Protein AF-A0A7S1X9R3-F1 (afdb_monomer_lite)

Secondary structure (DSSP, 8-state):
-----HHHHHHHHHHHHHHTT--HHHHHHHHHHHHTSSEE-B--SSSSPTTSSGGG-BSSS--EESSS-TTS--SHHHHHHHHSEEEEEE-TTS-EEEEEE-TTS-B--S--B-HHHHHHHH-TTTHHHHHHHHH-HHHHHHHHHHHHHHHHHTTS-SGGG--STTPPPPPGGGTPPPPPPSS---HHHHHHHHHHHHHH-TTHHHHHHHHHHHHHTT-BTTTTB-SSTT---

Sequence (233 aa):
MAVPDPAGSALDIESSFGRMGLNDSETVAFIGGGHAFGKAHGACDSPPCGDGKGNNTFTSGFEGPWTTRPTEWTNQYFQNLLDYQWEKVTGPGGHFQWTPRNGDGTPGPDIMMLTSDLAFIESDKYRPYVEEWAADIASLEAAFAAVWYKVTSADMGPHSRCVGEEVPPPQDWQGALPTMPATMPDFEAAEEAVNALIEEDPANAVKFVDLAWHCASTYRATDHKGGCNGARI

Foldseek 3Di:
DDDLALQVLLVVLCVVVVVVVDDQLLSLLQVQQVLLADWAAQLAQDPQADPCDDSRPHDPNDTFGQAPCRPDRDLRNLLQLPQFDWDWDQDRNRDTWTFTAHPVRHGDDGGIGGSNSNSQCVDPSNVVSSVVCSVDVVVSVVSNVVSVVCSVQVLQAALVSDDDPPRDPDDVSSVYAPDDDPDDDDVVVVVVVQVVVCVVPVVVVVVVVVLQCVQAVQADNRRRDGGNPRNPD

InterPro domains:
  IPR000763 Catalase-peroxidase haem [PTHR30555] (2-233)
  IPR002016 Haem peroxidase [PF00141] (3-136)
  IPR010255 Haem peroxidase superfamily [SSF48113] (3-168)
  IPR010255 Haem peroxidase superfamily [SSF48113] (182-233)

Organism: NCBI:txid63592

pLDDT: mean 96.5, std 3.39, range [63.22, 98.88]

Radius of gyration: 25.77 Å; chains: 1; bounding box: 59×41×79 Å

Structure (mmCIF, N/CA/C/O backbone):
data_AF-A0A7S1X9R3-F1
#
_entry.id   AF-A0A7S1X9R3-F1
#
loop_
_atom_site.group_PDB
_atom_site.id
_atom_site.type_symbol
_atom_site.label_atom_id
_atom_site.label_alt_id
_atom_site.label_comp_id
_atom_site.label_asym_id
_atom_site.label_entity_id
_atom_site.label_seq_id
_atom_site.pdbx_PDB_ins_code
_atom_site.Cartn_x
_atom_site.Cartn_y
_atom_site.Cartn_z
_atom_site.occupancy
_atom_site.B_iso_or_equiv
_atom_site.auth_seq_id
_atom_site.auth_comp_id
_atom_site.auth_asym_id
_atom_site.auth_atom_id
_atom_site.pdbx_PDB_model_num
ATOM 1 N N . MET A 1 1 ? -27.446 0.718 3.590 1.00 63.22 1 MET A N 1
ATOM 2 C CA . MET A 1 1 ? -26.141 0.517 4.254 1.00 63.22 1 MET A CA 1
ATOM 3 C C . MET A 1 1 ? -25.485 -0.711 3.653 1.00 63.22 1 MET A C 1
ATOM 5 O O . MET A 1 1 ? -26.210 -1.634 3.301 1.00 63.22 1 MET A O 1
ATOM 9 N N . ALA A 1 2 ? -24.162 -0.691 3.487 1.00 82.06 2 ALA A N 1
ATOM 10 C CA . ALA A 1 2 ? -23.399 -1.848 3.021 1.00 82.06 2 ALA A CA 1
ATOM 11 C C . ALA A 1 2 ? -23.461 -3.006 4.036 1.00 82.06 2 ALA A C 1
ATOM 13 O O . ALA A 1 2 ? -23.824 -2.799 5.197 1.00 82.06 2 ALA A O 1
ATOM 14 N N . VAL A 1 3 ? -23.129 -4.218 3.588 1.00 93.44 3 VAL A N 1
ATOM 15 C CA . VAL A 1 3 ? -23.088 -5.421 4.432 1.00 93.44 3 VAL A CA 1
ATOM 16 C C . VAL A 1 3 ? -21.724 -5.478 5.139 1.00 93.44 3 VAL A C 1
ATOM 18 O O . VAL A 1 3 ? -20.709 -5.529 4.451 1.00 93.44 3 VAL A O 1
ATOM 21 N N . PRO A 1 4 ? -21.661 -5.446 6.484 1.00 96.00 4 PRO A N 1
ATOM 22 C CA . PRO A 1 4 ? -20.404 -5.493 7.230 1.00 96.00 4 PRO A CA 1
ATOM 23 C C . PRO A 1 4 ? -19.927 -6.945 7.382 1.00 96.00 4 PRO A C 1
ATOM 25 O O . PRO A 1 4 ? -19.988 -7.508 8.472 1.00 96.00 4 PRO A O 1
ATOM 28 N N . ASP A 1 5 ? -19.529 -7.554 6.267 1.00 97.44 5 ASP A N 1
ATOM 29 C CA . ASP A 1 5 ? -18.980 -8.910 6.184 1.00 97.44 5 ASP A CA 1
ATOM 30 C C . ASP A 1 5 ? -17.457 -8.841 5.958 1.00 97.44 5 ASP A C 1
ATOM 32 O O . ASP A 1 5 ? -17.030 -8.493 4.851 1.00 97.44 5 ASP A O 1
ATOM 36 N N . PRO A 1 6 ? -16.626 -9.124 6.980 1.00 97.38 6 PRO A N 1
ATOM 37 C CA . PRO A 1 6 ? -15.175 -9.041 6.835 1.00 97.38 6 PRO A CA 1
ATOM 38 C C . PRO A 1 6 ? -14.605 -10.046 5.826 1.00 97.38 6 PRO A C 1
ATOM 40 O O . PRO A 1 6 ? -13.694 -9.696 5.078 1.00 97.38 6 PRO A O 1
ATOM 43 N N . ALA A 1 7 ? -15.168 -11.257 5.737 1.00 95.75 7 ALA A N 1
ATOM 44 C CA . ALA A 1 7 ? -14.714 -12.264 4.778 1.00 95.75 7 ALA A CA 1
ATOM 45 C C . ALA A 1 7 ? -14.996 -11.815 3.335 1.00 95.75 7 ALA A C 1
ATOM 47 O O . ALA A 1 7 ? -14.125 -11.899 2.469 1.00 95.75 7 ALA A O 1
ATOM 48 N N . GLY A 1 8 ? -16.186 -11.254 3.090 1.00 96.38 8 GLY A N 1
ATOM 49 C CA . GLY A 1 8 ? -16.511 -10.609 1.816 1.00 96.38 8 GLY A CA 1
ATOM 50 C C . GLY A 1 8 ? -15.586 -9.426 1.506 1.00 96.38 8 GLY A C 1
ATOM 51 O O . GLY A 1 8 ? -15.101 -9.297 0.383 1.00 96.38 8 GLY A O 1
ATOM 52 N N . SER A 1 9 ? -15.276 -8.602 2.512 1.00 97.25 9 SER A N 1
ATOM 53 C CA . SER A 1 9 ? -14.383 -7.449 2.356 1.00 97.25 9 SER A CA 1
ATOM 54 C C . SER A 1 9 ? -12.951 -7.844 1.983 1.00 97.25 9 SER A C 1
ATOM 56 O O . SER A 1 9 ? -12.299 -7.085 1.269 1.00 97.25 9 SER A O 1
ATOM 58 N N . ALA A 1 10 ? -12.458 -9.006 2.426 1.00 97.38 10 ALA A N 1
ATOM 59 C CA . ALA A 1 10 ? -11.118 -9.489 2.084 1.00 97.38 10 ALA A CA 1
ATOM 60 C C . ALA A 1 10 ? -10.937 -9.672 0.567 1.00 97.38 10 ALA A C 1
ATOM 62 O O . ALA A 1 10 ? -9.892 -9.319 0.025 1.00 97.38 10 ALA A O 1
ATOM 63 N N . LEU A 1 11 ? -11.973 -10.154 -0.129 1.00 96.25 11 LEU A N 1
ATOM 64 C CA . LEU A 1 11 ? -11.950 -10.361 -1.581 1.00 96.25 11 LEU A CA 1
ATOM 65 C C . LEU A 1 11 ? -11.879 -9.035 -2.351 1.00 96.25 11 LEU A C 1
ATOM 67 O O . LEU A 1 11 ? -11.165 -8.918 -3.351 1.00 96.25 11 LEU A O 1
ATOM 71 N N . ASP A 1 12 ? -12.604 -8.020 -1.878 1.00 97.69 12 ASP A N 1
ATOM 72 C CA . ASP A 1 12 ? -12.579 -6.684 -2.477 1.00 97.69 12 ASP A CA 1
ATOM 73 C C . ASP A 1 12 ? -11.234 -5.986 -2.233 1.00 97.69 12 ASP A C 1
ATOM 75 O O . ASP A 1 12 ? -10.702 -5.332 -3.138 1.00 97.69 12 ASP A O 1
ATOM 79 N N . ILE A 1 13 ? -10.650 -6.164 -1.042 1.00 98.38 13 ILE A N 1
ATOM 80 C CA . ILE A 1 13 ? -9.295 -5.699 -0.718 1.00 98.38 13 ILE A CA 1
ATOM 81 C C . ILE A 1 13 ? -8.290 -6.346 -1.674 1.00 98.38 13 ILE A C 1
ATOM 83 O O . ILE A 1 13 ? -7.577 -5.629 -2.371 1.00 98.38 13 ILE A O 1
ATOM 87 N N . GLU A 1 14 ? -8.295 -7.673 -1.801 1.00 96.12 14 GLU A N 1
ATOM 88 C CA . GLU A 1 14 ? -7.388 -8.398 -2.698 1.00 96.12 14 GLU A CA 1
ATOM 89 C C . GLU A 1 14 ? -7.498 -7.907 -4.147 1.00 96.12 14 GLU A C 1
ATOM 91 O O . GLU A 1 14 ? -6.501 -7.564 -4.786 1.00 96.12 14 GLU A O 1
ATOM 96 N N . SER A 1 15 ? -8.724 -7.831 -4.668 1.00 97.81 15 SER A N 1
ATOM 97 C CA . SER A 1 15 ? -8.982 -7.416 -6.048 1.00 97.81 15 SER A CA 1
ATOM 98 C C . SER A 1 15 ? -8.527 -5.981 -6.313 1.00 97.81 15 SER A C 1
ATOM 100 O O . SER A 1 15 ? -7.935 -5.698 -7.358 1.00 97.81 15 SER A O 1
ATOM 102 N N . SER A 1 16 ? -8.799 -5.058 -5.388 1.00 98.44 16 SER A N 1
ATOM 103 C CA . SER A 1 16 ? -8.461 -3.643 -5.560 1.00 98.44 16 SER A CA 1
ATOM 104 C C . SER A 1 16 ? -6.961 -3.391 -5.411 1.00 98.44 16 SER A C 1
ATOM 106 O O . SER A 1 16 ? -6.360 -2.802 -6.310 1.00 98.44 16 SER A O 1
ATOM 108 N N . PHE A 1 17 ? -6.336 -3.895 -4.348 1.00 98.50 17 PHE A N 1
ATOM 109 C CA . PHE A 1 17 ? -4.907 -3.716 -4.096 1.00 98.50 17 PHE A CA 1
ATOM 110 C C . PHE A 1 17 ? -4.039 -4.464 -5.112 1.00 98.50 17 PHE A C 1
ATOM 112 O O . PHE A 1 17 ? -3.053 -3.907 -5.603 1.00 98.50 17 PHE A O 1
ATOM 119 N N . GLY A 1 18 ? -4.466 -5.651 -5.552 1.00 98.19 18 GLY A N 1
ATOM 120 C CA . GLY A 1 18 ? -3.815 -6.374 -6.644 1.00 98.19 18 GLY A CA 1
ATOM 121 C C . GLY A 1 18 ? -3.787 -5.569 -7.948 1.00 98.19 18 GLY A C 1
ATOM 122 O O . GLY A 1 18 ? -2.761 -5.512 -8.628 1.00 98.19 18 GLY A O 1
ATOM 123 N N . ARG A 1 19 ? -4.872 -4.851 -8.276 1.00 98.31 19 ARG A N 1
ATOM 124 C CA . ARG A 1 19 ? -4.919 -3.936 -9.439 1.00 98.31 19 ARG A CA 1
ATOM 125 C C . ARG A 1 19 ? -4.043 -2.695 -9.267 1.00 98.31 19 ARG A C 1
ATOM 127 O O . ARG A 1 19 ? -3.651 -2.102 -10.268 1.00 98.31 19 ARG A O 1
ATOM 134 N N . MET A 1 20 ? -3.729 -2.318 -8.029 1.00 98.06 20 MET A N 1
ATOM 135 C CA . MET A 1 20 ? -2.770 -1.257 -7.704 1.00 98.06 20 MET A CA 1
ATOM 136 C C . MET A 1 20 ? -1.318 -1.765 -7.676 1.00 98.06 20 MET A C 1
ATOM 138 O O . MET A 1 20 ? -0.395 -0.983 -7.466 1.00 98.06 20 MET A O 1
ATOM 142 N N . GLY A 1 21 ? -1.093 -3.057 -7.939 1.00 96.62 21 GLY A N 1
ATOM 143 C CA . GLY A 1 21 ? 0.234 -3.665 -7.982 1.00 96.62 21 GLY A CA 1
ATOM 144 C C . GLY A 1 21 ? 0.792 -4.044 -6.611 1.00 96.62 21 GLY A C 1
ATOM 145 O O . GLY A 1 21 ? 2.010 -4.211 -6.498 1.00 96.62 21 GLY A O 1
ATOM 146 N N . LEU A 1 22 ? -0.065 -4.160 -5.592 1.00 98.38 22 LEU A N 1
ATOM 147 C CA . LEU A 1 22 ? 0.303 -4.614 -4.254 1.00 98.38 22 LEU A CA 1
ATOM 148 C C . LEU A 1 22 ? -0.018 -6.104 -4.105 1.00 98.38 22 LEU A C 1
ATOM 150 O O . LEU A 1 22 ? -1.079 -6.566 -4.523 1.00 98.38 22 LEU A O 1
ATOM 154 N N . ASN A 1 23 ? 0.911 -6.857 -3.523 1.00 97.75 23 ASN A N 1
ATOM 155 C CA . ASN A 1 23 ? 0.668 -8.234 -3.097 1.00 97.75 23 ASN A CA 1
ATOM 156 C C . ASN A 1 23 ? 0.024 -8.274 -1.696 1.00 97.75 23 ASN A C 1
ATOM 158 O O . ASN A 1 23 ? -0.304 -7.237 -1.116 1.00 97.75 23 ASN A O 1
ATOM 162 N N . ASP A 1 24 ? -0.171 -9.472 -1.147 1.00 98.38 24 ASP A N 1
ATOM 163 C CA . ASP A 1 24 ? -0.882 -9.648 0.122 1.00 98.38 24 ASP A CA 1
ATOM 164 C C . ASP A 1 24 ? -0.148 -9.048 1.317 1.00 98.38 24 ASP A C 1
ATOM 166 O O . ASP A 1 24 ? -0.758 -8.308 2.087 1.00 98.38 24 ASP A O 1
ATOM 170 N N . SER A 1 25 ? 1.157 -9.302 1.455 1.00 98.19 25 SER A N 1
ATOM 171 C CA . SER A 1 25 ? 1.930 -8.731 2.558 1.00 98.19 25 SER A CA 1
ATOM 172 C C . SER A 1 25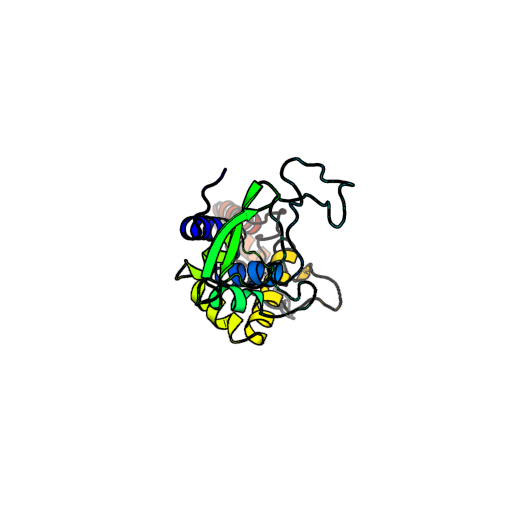 ? 2.018 -7.210 2.432 1.00 98.19 25 SER A C 1
ATOM 174 O O . SER A 1 25 ? 1.775 -6.492 3.395 1.00 98.19 25 SER A O 1
ATOM 176 N N . GLU A 1 26 ? 2.258 -6.685 1.232 1.00 98.62 26 GLU A N 1
ATOM 177 C CA . GLU A 1 26 ? 2.248 -5.244 0.973 1.00 98.62 26 GLU A CA 1
ATOM 178 C C . GLU A 1 26 ? 0.902 -4.610 1.358 1.00 98.62 26 GLU A C 1
ATOM 180 O O . GLU A 1 26 ? 0.871 -3.559 1.993 1.00 98.62 26 GLU A O 1
ATOM 185 N N . THR A 1 27 ? -0.212 -5.268 1.033 1.00 98.75 27 THR A N 1
ATOM 186 C CA . THR A 1 27 ? -1.566 -4.790 1.351 1.00 98.75 27 THR A CA 1
ATOM 187 C C . THR A 1 27 ? -1.811 -4.724 2.856 1.00 98.75 27 THR A C 1
ATOM 189 O O . THR A 1 27 ? -2.237 -3.684 3.365 1.00 98.75 27 THR A O 1
ATOM 192 N N . VAL A 1 28 ? -1.511 -5.807 3.579 1.00 98.75 28 VAL A N 1
ATOM 193 C CA . VAL A 1 28 ? -1.716 -5.868 5.034 1.00 98.75 28 VAL A CA 1
ATOM 194 C C . VAL A 1 28 ? -0.783 -4.879 5.745 1.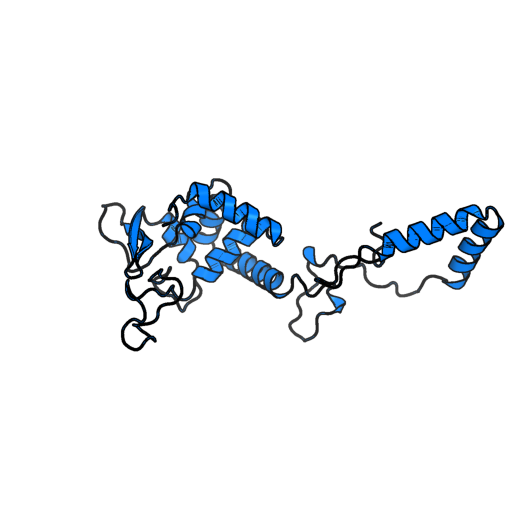00 98.75 28 VAL A C 1
ATOM 196 O O . VAL A 1 28 ? -1.226 -4.168 6.648 1.00 98.75 28 VAL A O 1
ATOM 199 N N . ALA A 1 29 ? 0.477 -4.759 5.305 1.00 98.75 29 ALA A N 1
ATOM 200 C CA . ALA A 1 29 ? 1.436 -3.816 5.880 1.00 98.75 29 ALA A CA 1
ATOM 201 C C . ALA A 1 29 ? 0.989 -2.369 5.654 1.00 98.75 29 ALA A C 1
ATOM 203 O O . ALA A 1 29 ? 1.016 -1.568 6.585 1.00 98.75 29 ALA A O 1
ATOM 204 N N . PHE A 1 30 ? 0.546 -2.033 4.438 1.00 98.75 30 PHE A N 1
ATOM 205 C CA . PHE A 1 30 ? 0.126 -0.677 4.091 1.00 98.75 30 PHE A CA 1
ATOM 206 C C . PHE A 1 30 ? -1.097 -0.228 4.892 1.00 98.75 30 PHE A C 1
ATOM 208 O O . PHE A 1 30 ? -1.081 0.857 5.474 1.00 98.75 30 PHE A O 1
ATOM 215 N N . ILE A 1 31 ? -2.139 -1.062 4.959 1.00 98.75 31 ILE A N 1
ATOM 216 C CA . ILE A 1 31 ? -3.359 -0.731 5.706 1.00 98.75 31 ILE A CA 1
ATOM 217 C C . ILE A 1 31 ? -3.067 -0.695 7.206 1.00 98.75 31 ILE A C 1
ATOM 219 O O . ILE A 1 31 ? -3.362 0.309 7.850 1.00 98.75 31 ILE A O 1
ATOM 223 N N . GLY A 1 32 ? -2.451 -1.742 7.764 1.00 98.50 32 GLY A N 1
ATOM 224 C CA . GLY A 1 32 ? -2.219 -1.814 9.206 1.00 98.50 32 GLY A CA 1
ATOM 225 C C . GLY A 1 32 ? -1.204 -0.792 9.716 1.00 98.50 32 GLY A C 1
ATOM 226 O O . GLY A 1 32 ? -1.410 -0.200 10.771 1.00 98.50 32 GLY A O 1
ATOM 227 N N . GLY A 1 33 ? -0.152 -0.502 8.945 1.00 98.19 33 GLY A N 1
ATOM 228 C CA . GLY A 1 33 ? 0.786 0.578 9.256 1.00 98.19 33 GLY A CA 1
ATOM 229 C C . GLY A 1 33 ? 0.153 1.969 9.134 1.00 98.19 33 GLY A C 1
ATOM 230 O O . GLY A 1 33 ? 0.433 2.844 9.949 1.00 98.19 33 GLY A O 1
ATOM 231 N N . GLY A 1 34 ? -0.758 2.172 8.176 1.00 98.50 34 GLY A N 1
ATOM 232 C CA . GLY A 1 34 ? -1.531 3.411 8.063 1.00 98.50 34 GLY A CA 1
ATOM 233 C C . GLY A 1 34 ? -2.494 3.610 9.237 1.00 98.50 34 GLY A C 1
ATOM 234 O O . GLY A 1 34 ? -2.481 4.656 9.885 1.00 98.50 34 GLY A O 1
ATOM 235 N N . HIS A 1 35 ? -3.290 2.587 9.552 1.00 98.81 35 HIS A N 1
ATOM 236 C CA . HIS A 1 35 ? -4.246 2.594 10.662 1.00 98.81 35 HIS A CA 1
ATOM 237 C C . HIS A 1 35 ? -3.580 2.489 12.045 1.00 98.81 35 HIS A C 1
ATOM 239 O O . HIS A 1 35 ? -4.252 2.664 13.056 1.00 98.81 35 HIS A O 1
ATOM 245 N N . ALA A 1 36 ? -2.259 2.306 12.137 1.00 98.25 36 ALA A N 1
ATOM 246 C CA . ALA A 1 36 ? -1.533 2.482 13.396 1.00 98.25 36 ALA A CA 1
ATOM 247 C C . ALA A 1 36 ? -1.607 3.933 13.924 1.00 98.25 36 ALA A C 1
ATOM 249 O O . ALA A 1 36 ? -1.422 4.162 15.123 1.00 98.25 36 ALA A O 1
ATOM 250 N N . PHE A 1 37 ? -1.914 4.900 13.047 1.00 98.75 37 PHE A N 1
ATOM 251 C CA . PHE A 1 37 ? -1.972 6.324 13.357 1.00 98.75 37 PHE A CA 1
ATOM 252 C C . PHE A 1 37 ? -3.370 6.934 13.195 1.00 98.75 37 PHE A C 1
ATOM 254 O O . PHE A 1 37 ? -4.153 6.587 12.314 1.00 98.75 37 PHE A O 1
ATOM 261 N N . GLY A 1 38 ? -3.635 7.964 13.995 1.00 98.50 38 GLY A N 1
ATOM 262 C CA . GLY A 1 38 ? -4.798 8.829 13.858 1.00 98.50 38 GLY A CA 1
ATOM 263 C C . GLY A 1 38 ? -6.119 8.162 14.242 1.00 98.50 38 GLY A C 1
ATOM 264 O O . GLY A 1 38 ? -6.189 7.334 15.150 1.00 98.50 38 GLY A O 1
ATOM 265 N N . LYS A 1 39 ? -7.197 8.616 13.595 1.00 98.69 39 LYS A N 1
ATOM 266 C CA . LYS A 1 39 ? -8.571 8.154 13.824 1.00 98.69 39 LYS A CA 1
ATOM 267 C C . LYS A 1 39 ? -9.478 8.462 12.634 1.00 98.69 39 LYS A C 1
ATOM 269 O O . LYS A 1 39 ? -9.212 9.394 11.869 1.00 98.69 39 LYS A O 1
ATOM 274 N N . ALA A 1 40 ? -10.598 7.753 12.543 1.00 98.50 40 ALA A N 1
ATOM 275 C CA . ALA A 1 40 ? -11.716 8.130 11.680 1.00 98.50 40 ALA A CA 1
ATOM 276 C C . ALA A 1 40 ? -12.595 9.224 12.326 1.00 98.50 40 ALA A C 1
ATOM 278 O O . ALA A 1 40 ? -12.503 9.462 13.535 1.00 98.50 40 ALA A O 1
ATOM 279 N N . HIS A 1 41 ? -13.425 9.907 11.525 1.00 98.50 41 HIS A N 1
ATOM 280 C CA . HIS A 1 41 ? -14.288 11.008 11.980 1.00 98.50 41 HIS A CA 1
ATOM 281 C C . HIS A 1 41 ? -15.737 10.887 11.468 1.00 98.50 41 HIS A C 1
ATOM 283 O O . HIS A 1 41 ? -15.992 10.911 10.257 1.00 98.50 41 HIS A O 1
ATOM 289 N N . GLY A 1 42 ? -16.676 10.843 12.406 1.00 98.12 42 GLY A N 1
ATOM 290 C CA . GLY A 1 42 ? -18.113 10.648 12.256 1.00 98.12 42 GLY A CA 1
ATOM 291 C C . GLY A 1 42 ? -18.839 11.041 13.545 1.00 98.12 42 GLY A C 1
ATOM 292 O O . GLY A 1 42 ? -19.535 10.222 14.134 1.00 98.12 42 GLY A O 1
ATOM 293 N N . ALA A 1 43 ? -18.651 12.283 14.002 1.00 97.88 43 ALA A N 1
ATOM 294 C CA . ALA A 1 43 ? -19.063 12.739 15.335 1.00 97.88 43 ALA A CA 1
ATOM 295 C C . ALA A 1 43 ? -20.588 12.757 15.611 1.00 97.88 43 ALA A C 1
ATOM 297 O O . ALA A 1 43 ? -20.994 12.865 16.768 1.00 97.88 43 ALA A O 1
ATOM 298 N N . CYS A 1 44 ? -21.443 12.690 14.587 1.00 97.12 44 CYS A N 1
ATOM 299 C CA . CYS A 1 44 ? -22.903 12.717 14.717 1.00 97.12 44 CYS A CA 1
ATOM 300 C C . CYS A 1 44 ? -23.587 12.094 13.493 1.00 97.12 44 CYS A C 1
ATOM 302 O O . CYS A 1 44 ? -22.982 12.002 12.428 1.00 97.12 44 CYS A O 1
ATOM 304 N N . ASP A 1 45 ? -24.860 11.732 13.627 1.00 95.62 45 ASP A N 1
ATOM 305 C CA . ASP A 1 45 ? -25.663 11.059 12.598 1.00 95.62 45 ASP A CA 1
ATOM 306 C C . ASP A 1 45 ? -26.161 12.000 11.486 1.00 95.62 45 ASP A C 1
ATOM 308 O O . ASP A 1 45 ? -26.417 11.563 10.363 1.00 95.62 45 ASP A O 1
ATOM 312 N N . SER A 1 46 ? -26.277 13.295 11.783 1.00 94.38 46 SER A N 1
ATOM 313 C CA . SER A 1 46 ? -26.744 14.331 10.862 1.00 94.38 46 SER A CA 1
ATOM 314 C C . SER A 1 46 ? -25.732 15.481 10.769 1.00 94.38 46 SER A C 1
ATOM 316 O O . SER A 1 46 ? -25.887 16.489 11.465 1.00 94.38 46 SER A O 1
ATOM 318 N N . PRO A 1 47 ? -24.703 15.378 9.906 1.00 92.00 47 PRO A N 1
ATOM 319 C CA . PRO A 1 47 ? -23.740 16.456 9.708 1.00 92.00 47 PRO A CA 1
ATOM 320 C C . PRO A 1 47 ? -24.398 17.719 9.105 1.00 92.00 47 PRO A C 1
ATOM 322 O O . PRO A 1 47 ? -25.362 17.611 8.343 1.00 92.00 47 PRO A O 1
ATOM 325 N N . PRO A 1 48 ? -23.872 18.929 9.384 1.00 93.94 48 PRO A N 1
ATOM 326 C CA . PRO A 1 48 ? -22.658 19.196 10.151 1.00 93.94 48 PRO A CA 1
ATOM 327 C C . PRO A 1 48 ? -22.867 19.018 11.661 1.00 93.94 48 PRO A C 1
ATOM 329 O O . PRO A 1 48 ? -23.864 19.462 12.226 1.00 93.94 48 PRO A O 1
ATOM 332 N N . CYS A 1 49 ? -21.894 18.399 12.322 1.00 95.62 49 CYS A N 1
ATOM 333 C CA . CYS A 1 49 ? -21.898 18.252 13.772 1.00 95.62 49 CYS A CA 1
ATOM 334 C C . CYS A 1 49 ? -21.362 19.545 14.396 1.00 95.62 49 CYS A C 1
ATOM 336 O O . CYS A 1 49 ? -20.317 20.024 13.964 1.00 95.62 49 CYS A O 1
ATOM 338 N N . GLY A 1 50 ? -22.038 20.112 15.400 1.00 94.62 50 GLY A N 1
ATOM 339 C CA . GLY A 1 50 ? -21.534 21.253 16.181 1.00 94.62 50 GLY A CA 1
ATOM 340 C C . GLY A 1 50 ? -20.897 22.379 15.345 1.00 94.62 50 GLY A C 1
ATOM 341 O O . GLY A 1 50 ? -21.537 22.946 14.464 1.00 94.62 50 GLY A O 1
ATOM 342 N N . ASP A 1 51 ? -19.631 22.706 15.635 1.00 95.50 51 ASP A N 1
ATOM 343 C CA . ASP A 1 51 ? -18.838 23.710 14.900 1.00 95.50 51 ASP A CA 1
ATOM 344 C C . ASP A 1 51 ? -18.071 23.151 13.680 1.00 95.50 51 ASP A C 1
ATOM 346 O O . ASP A 1 51 ? -17.314 23.882 13.036 1.00 95.50 51 ASP A O 1
ATOM 350 N N . GLY A 1 52 ? -18.269 21.869 13.356 1.00 95.62 52 GLY A N 1
ATOM 351 C CA . GLY A 1 52 ? -17.762 21.197 12.159 1.00 95.62 52 GLY A CA 1
ATOM 352 C C . GLY A 1 52 ? -16.272 20.849 12.167 1.00 95.62 52 GLY A C 1
ATOM 353 O O . GLY A 1 52 ? -15.733 20.509 11.115 1.00 95.62 52 GLY A O 1
ATOM 354 N N . LYS A 1 53 ? -15.580 20.959 13.308 1.00 96.25 53 LYS A N 1
ATOM 355 C CA . LYS A 1 53 ? -14.129 20.722 13.420 1.00 96.25 53 LYS A CA 1
ATOM 356 C C . LYS A 1 53 ? -13.737 20.160 14.786 1.00 96.25 53 LYS A C 1
ATOM 358 O O . LYS A 1 53 ? -14.527 20.160 15.726 1.00 96.25 53 LYS A O 1
ATOM 363 N N . GLY A 1 54 ? -12.499 19.680 14.909 1.00 96.31 54 GLY A N 1
ATOM 364 C CA . GLY A 1 54 ? -12.009 19.058 16.143 1.00 96.31 54 GLY A CA 1
ATOM 365 C C . GLY A 1 54 ? -12.916 17.899 16.564 1.00 96.31 54 GLY A C 1
ATOM 366 O O . GLY A 1 54 ? -13.172 17.000 15.763 1.00 96.31 54 GLY A O 1
ATOM 367 N N . ASN A 1 55 ? -13.464 17.968 17.778 1.00 97.06 55 ASN A N 1
ATOM 368 C CA . ASN A 1 55 ? -14.390 16.961 18.312 1.00 97.06 55 ASN A CA 1
ATOM 369 C C . ASN A 1 55 ? -15.711 16.856 17.530 1.00 97.06 55 ASN A C 1
ATOM 371 O O . ASN A 1 55 ? -16.408 15.859 17.662 1.00 97.06 55 ASN A O 1
ATOM 375 N N . ASN A 1 56 ? -16.051 17.857 16.711 1.00 97.75 56 ASN A N 1
ATOM 376 C CA . ASN A 1 56 ? -17.258 17.869 15.887 1.00 97.75 56 ASN A CA 1
ATOM 377 C C . ASN A 1 56 ? -16.973 17.578 14.398 1.00 97.75 56 ASN A C 1
ATOM 379 O O . ASN A 1 56 ? -17.775 17.913 13.526 1.00 97.75 56 ASN A O 1
ATOM 383 N N . THR A 1 57 ? -15.811 17.005 14.075 1.00 98.31 57 THR A N 1
ATOM 384 C CA . THR A 1 57 ? -15.443 16.690 12.686 1.00 98.31 57 THR A CA 1
ATOM 385 C C . THR A 1 57 ? -16.274 15.521 12.150 1.00 98.31 57 THR A C 1
ATOM 387 O O . THR A 1 57 ? -16.461 14.510 12.827 1.00 98.31 57 THR A O 1
ATOM 390 N N . PHE A 1 58 ? -16.712 15.628 10.897 1.00 98.25 58 PHE A N 1
ATOM 391 C CA . PHE A 1 58 ? -17.322 14.535 10.143 1.00 98.25 58 PHE A CA 1
ATOM 392 C C . PHE A 1 58 ? -16.603 14.405 8.795 1.00 98.25 58 PHE A C 1
ATOM 394 O O . PHE A 1 58 ? -16.565 15.370 8.033 1.00 98.25 58 PHE A O 1
ATOM 401 N N . THR A 1 59 ? -16.057 13.221 8.499 1.00 97.88 59 THR A N 1
ATOM 402 C CA . THR A 1 59 ? -15.341 12.939 7.242 1.00 97.88 59 THR A CA 1
ATOM 403 C C . THR A 1 59 ? -15.883 11.681 6.577 1.00 97.88 59 THR A C 1
ATOM 405 O O . THR A 1 59 ? -16.521 11.766 5.534 1.00 97.88 59 THR A O 1
ATOM 408 N N . SER A 1 60 ? -15.639 10.514 7.177 1.00 97.25 60 SER A N 1
ATOM 409 C CA . SER A 1 60 ? -16.064 9.222 6.630 1.00 97.25 60 SER A CA 1
ATOM 410 C C . SER A 1 60 ? -17.356 8.706 7.256 1.00 97.25 60 SER A C 1
ATOM 412 O O . SER A 1 60 ? -17.965 7.815 6.682 1.00 97.25 60 SER A O 1
ATOM 414 N N . GLY A 1 61 ? -17.757 9.228 8.423 1.00 97.44 61 GLY A N 1
ATOM 415 C CA . GLY A 1 61 ? -18.904 8.738 9.196 1.00 97.44 61 GLY A CA 1
ATOM 416 C C . GLY A 1 61 ? -18.580 7.575 10.146 1.00 97.44 61 GLY A C 1
ATOM 417 O O . GLY A 1 61 ? -19.420 7.208 10.964 1.00 97.44 61 GLY A O 1
ATOM 418 N N . PHE A 1 62 ? -17.364 7.023 10.092 1.00 98.31 62 PHE A N 1
ATOM 419 C CA . PHE A 1 62 ? -16.829 6.141 11.136 1.00 98.31 62 PHE A CA 1
ATOM 420 C C . PHE A 1 62 ? -16.163 6.969 12.233 1.00 98.31 62 PHE A C 1
ATOM 422 O O . PHE A 1 62 ? -15.583 8.007 11.929 1.00 98.31 62 PHE A O 1
ATOM 429 N N . GLU A 1 63 ? -16.183 6.511 13.482 1.00 98.44 63 GLU A N 1
ATOM 430 C CA . GLU A 1 63 ? -15.663 7.295 14.609 1.00 98.44 63 GLU A CA 1
ATOM 431 C C . GLU A 1 63 ? -14.766 6.460 15.521 1.00 98.44 63 GLU A C 1
ATOM 433 O O . GLU A 1 63 ? -15.171 5.402 15.998 1.00 98.44 63 GLU A O 1
ATOM 438 N N . GLY A 1 64 ? -13.570 6.974 15.798 1.00 98.19 64 GLY A N 1
ATOM 439 C CA . GLY A 1 64 ? -12.658 6.417 16.798 1.00 98.19 64 GLY A CA 1
ATOM 440 C C . GLY A 1 64 ? -11.261 6.108 16.248 1.00 98.19 64 GLY A C 1
ATOM 441 O O . GLY A 1 64 ? -11.073 6.062 15.027 1.00 98.19 64 GLY A O 1
ATOM 442 N N . PRO A 1 65 ? -10.263 5.978 17.137 1.00 98.69 65 PRO A N 1
ATOM 443 C CA . PRO A 1 65 ? -8.916 5.541 16.786 1.00 98.69 65 PRO A CA 1
ATOM 444 C C . PRO A 1 65 ? -8.827 4.010 16.712 1.00 98.69 65 PRO A C 1
ATOM 446 O O . PRO A 1 65 ? -9.604 3.309 17.355 1.00 98.69 65 PRO A O 1
ATOM 449 N N . TRP A 1 66 ? -7.841 3.481 15.991 1.00 98.81 66 TRP A N 1
ATOM 450 C CA . TRP A 1 66 ? -7.560 2.036 15.961 1.00 98.81 66 TRP A CA 1
ATOM 451 C C . TRP A 1 66 ? -6.647 1.567 17.104 1.00 98.81 66 TRP A C 1
ATOM 453 O O . TRP A 1 66 ? -6.616 0.387 17.463 1.00 98.81 66 TRP A O 1
ATOM 463 N N . THR A 1 67 ? -5.881 2.495 17.680 1.00 98.62 67 THR A N 1
ATOM 464 C CA . THR A 1 67 ? -4.888 2.246 18.730 1.00 98.62 67 THR A CA 1
ATOM 465 C C . THR A 1 67 ? -5.138 3.175 19.917 1.00 98.62 67 THR A C 1
ATOM 467 O O . THR A 1 67 ? -5.734 4.244 19.774 1.00 98.62 67 THR A O 1
ATOM 470 N N . THR A 1 68 ? -4.676 2.799 21.114 1.00 98.44 68 THR A N 1
ATOM 471 C CA . THR A 1 68 ? -4.763 3.688 22.290 1.00 98.44 68 THR A CA 1
ATOM 472 C C . THR A 1 68 ? -3.662 4.750 22.299 1.00 98.44 68 THR A C 1
ATOM 474 O O . THR A 1 68 ? -3.698 5.674 23.111 1.00 98.44 68 THR A O 1
ATOM 477 N N . ARG A 1 69 ? -2.692 4.638 21.382 1.00 98.06 69 ARG A N 1
ATOM 478 C CA . ARG A 1 69 ? -1.589 5.581 21.166 1.00 98.06 69 ARG A CA 1
ATOM 479 C C . ARG A 1 69 ? -1.578 6.072 19.707 1.00 98.06 69 ARG A C 1
ATOM 481 O O . ARG A 1 69 ? -0.615 5.820 18.987 1.00 98.06 69 ARG A O 1
ATOM 488 N N . PRO A 1 70 ? -2.608 6.815 19.255 1.00 98.31 70 PRO A N 1
ATOM 489 C CA . PRO A 1 70 ? -2.810 7.156 17.839 1.00 98.31 70 PRO A CA 1
ATOM 490 C C . PRO A 1 70 ? -1.754 8.103 17.243 1.00 98.31 70 PRO A C 1
ATOM 492 O O . PRO A 1 70 ? -1.802 8.419 16.057 1.00 98.31 70 PRO A O 1
ATOM 495 N N . THR A 1 71 ? -0.815 8.602 18.041 1.00 98.38 71 THR A N 1
ATOM 496 C CA . THR A 1 71 ? 0.272 9.486 17.593 1.00 98.38 71 THR A CA 1
ATOM 497 C C . THR A 1 71 ? 1.648 8.845 17.739 1.00 98.38 71 THR A C 1
ATOM 499 O O . THR A 1 71 ? 2.654 9.543 17.647 1.00 98.38 71 THR A O 1
ATOM 502 N N . GLU A 1 72 ? 1.715 7.542 18.015 1.00 98.38 72 GLU A N 1
ATOM 503 C CA . GLU A 1 72 ? 2.967 6.836 18.263 1.00 98.38 72 GLU A CA 1
ATOM 504 C C . GLU A 1 72 ? 3.059 5.593 17.382 1.00 98.38 72 GLU A C 1
ATOM 506 O O . GLU A 1 72 ? 2.121 4.802 17.299 1.00 98.38 72 GLU A O 1
ATOM 511 N N . TRP A 1 73 ? 4.214 5.405 16.742 1.00 98.31 73 TRP A N 1
ATOM 512 C CA . TRP A 1 73 ? 4.470 4.206 15.953 1.00 98.31 73 TRP A CA 1
ATOM 513 C C . TRP A 1 73 ? 4.599 2.990 16.873 1.00 98.31 73 TRP A C 1
ATOM 515 O O . TRP A 1 73 ? 5.482 2.931 17.731 1.00 98.31 73 TRP A O 1
ATOM 525 N N . THR A 1 74 ? 3.686 2.037 16.710 1.00 98.06 74 THR A N 1
ATOM 526 C CA . THR A 1 74 ? 3.633 0.772 17.448 1.00 98.06 74 THR A CA 1
ATOM 527 C C . THR A 1 74 ? 3.008 -0.296 16.553 1.00 98.06 74 THR A C 1
ATOM 529 O O . THR A 1 74 ? 2.297 0.030 15.605 1.00 98.06 74 THR A O 1
ATOM 532 N N . ASN A 1 75 ? 3.177 -1.574 16.890 1.00 98.38 75 ASN A N 1
ATOM 533 C CA . ASN A 1 75 ? 2.422 -2.665 16.270 1.00 98.38 75 ASN A CA 1
ATOM 534 C C . ASN A 1 75 ? 1.083 -2.951 16.985 1.00 98.38 75 ASN A C 1
ATOM 536 O O . ASN A 1 75 ? 0.497 -4.020 16.802 1.00 98.38 75 ASN A O 1
ATOM 540 N N . GLN A 1 76 ? 0.570 -1.995 17.775 1.00 98.56 76 GLN A N 1
ATOM 541 C CA . GLN A 1 76 ? -0.646 -2.179 18.571 1.00 98.56 76 GLN A CA 1
ATOM 542 C C . GLN A 1 76 ? -1.881 -2.450 17.699 1.00 98.56 76 GLN A C 1
ATOM 544 O O . GLN A 1 76 ? -2.765 -3.179 18.127 1.00 98.56 76 GLN A O 1
ATOM 549 N N . TYR A 1 77 ? -1.939 -1.925 16.469 1.00 98.81 77 TYR A N 1
ATOM 550 C CA . TYR A 1 77 ? -3.010 -2.253 15.517 1.00 98.81 77 TYR A CA 1
ATOM 551 C C . TYR A 1 77 ? -3.144 -3.775 15.319 1.00 98.81 77 TYR A C 1
ATOM 553 O O . TYR A 1 77 ? -4.232 -4.327 15.478 1.00 98.81 77 TYR A O 1
ATOM 561 N N . PHE A 1 78 ? -2.028 -4.461 15.048 1.00 98.88 78 PHE A N 1
ATOM 562 C CA . PHE A 1 78 ? -2.008 -5.908 14.815 1.00 98.88 78 PHE A CA 1
ATOM 563 C C . PHE A 1 78 ? -2.255 -6.707 16.097 1.00 98.88 78 PHE A C 1
ATOM 565 O O . PHE A 1 78 ? -2.986 -7.692 16.065 1.00 98.88 78 PHE A O 1
ATOM 572 N N . GLN A 1 79 ? -1.709 -6.258 17.231 1.00 98.69 79 GLN A N 1
ATOM 573 C CA . GLN A 1 79 ? -1.977 -6.869 18.540 1.00 98.69 79 GLN A CA 1
ATOM 574 C C . GLN A 1 79 ? -3.467 -6.792 18.888 1.00 98.69 79 GLN A C 1
ATOM 576 O O . GLN A 1 79 ? -4.093 -7.811 19.157 1.00 98.69 79 GLN A O 1
ATOM 581 N N . ASN A 1 80 ? -4.070 -5.605 18.767 1.00 98.50 80 ASN A N 1
ATOM 582 C CA . ASN A 1 80 ? -5.486 -5.386 19.055 1.00 98.50 80 ASN A CA 1
ATOM 583 C C . ASN A 1 80 ? -6.392 -6.291 18.210 1.00 98.50 80 ASN A C 1
ATOM 585 O O . ASN A 1 80 ? -7.374 -6.817 18.731 1.00 98.50 80 ASN A O 1
ATOM 589 N N . LEU A 1 81 ? -6.077 -6.478 16.920 1.00 98.44 81 LEU A N 1
ATOM 590 C CA . LEU A 1 81 ? -6.837 -7.365 16.034 1.00 98.44 81 LEU A CA 1
ATOM 591 C C . LEU A 1 81 ? -6.918 -8.804 16.568 1.00 98.44 81 LEU A C 1
ATOM 593 O O . LEU A 1 81 ? -7.948 -9.449 16.382 1.00 98.44 81 LEU A O 1
ATOM 597 N N . LEU A 1 82 ? -5.864 -9.292 17.230 1.00 98.12 82 LEU A N 1
ATOM 598 C CA . LEU A 1 82 ? -5.771 -10.658 17.753 1.00 98.12 82 LEU A CA 1
ATOM 599 C C . LEU A 1 82 ? -6.223 -10.784 19.217 1.00 98.12 82 LEU A C 1
ATOM 601 O O . LEU A 1 82 ? -6.774 -11.818 19.594 1.00 98.12 82 LEU A O 1
ATOM 605 N N . ASP A 1 83 ? -5.993 -9.754 20.032 1.00 97.44 83 ASP A N 1
ATOM 606 C CA . ASP A 1 83 ? -6.180 -9.796 21.488 1.00 97.44 83 ASP A CA 1
ATOM 607 C C . ASP A 1 83 ? -7.645 -9.626 21.923 1.00 97.44 83 ASP A C 1
ATOM 609 O O . ASP A 1 83 ? -8.021 -10.034 23.028 1.00 97.44 83 ASP A O 1
ATOM 613 N N . TYR A 1 84 ? -8.484 -9.031 21.071 1.00 98.12 84 TYR A N 1
ATOM 614 C CA . TYR A 1 84 ? -9.882 -8.735 21.383 1.00 98.12 84 TYR A CA 1
ATOM 615 C C . TYR A 1 84 ? -10.869 -9.538 20.540 1.00 98.12 84 TYR A C 1
ATOM 617 O O . TYR A 1 84 ? -10.637 -9.864 19.378 1.00 98.12 84 TYR A O 1
ATOM 625 N N . GLN A 1 85 ? -12.037 -9.792 21.129 1.00 97.12 85 GLN A N 1
ATOM 626 C CA . GLN A 1 85 ? -13.225 -10.143 20.358 1.00 97.12 85 GLN A CA 1
ATOM 627 C C . GLN A 1 85 ? -13.862 -8.862 19.821 1.00 97.12 85 GLN A C 1
ATOM 629 O O . GLN A 1 85 ? -13.813 -7.823 20.476 1.00 97.12 85 GLN A O 1
ATOM 634 N N . TRP A 1 86 ? -14.496 -8.926 18.654 1.00 98.12 86 TRP A N 1
ATOM 635 C CA . TRP A 1 86 ? -15.037 -7.741 17.993 1.00 98.12 86 TRP A CA 1
ATOM 636 C C . TRP A 1 86 ? -16.556 -7.801 17.898 1.00 98.12 86 TRP A C 1
ATOM 638 O O . TRP A 1 86 ? -17.124 -8.717 17.306 1.00 98.12 86 TRP A O 1
ATOM 648 N N . GLU A 1 87 ? -17.226 -6.796 18.460 1.00 97.81 87 GLU A N 1
ATOM 649 C CA . GLU A 1 87 ? -18.674 -6.644 18.352 1.00 97.81 87 GLU A CA 1
ATOM 650 C C . GLU A 1 87 ? -19.024 -5.544 17.354 1.00 97.81 87 GLU A C 1
ATOM 652 O O . GLU A 1 87 ? -18.550 -4.411 17.448 1.00 97.81 87 GLU A O 1
ATOM 657 N N . LYS A 1 88 ? -19.910 -5.869 16.413 1.00 97.75 88 LYS A N 1
ATOM 658 C CA . LYS A 1 88 ? -20.457 -4.897 15.472 1.00 97.75 88 LYS A CA 1
ATOM 659 C C . LYS A 1 88 ? -21.393 -3.924 16.184 1.00 97.75 88 LYS A C 1
ATOM 661 O O . LYS A 1 88 ? -22.399 -4.329 16.763 1.00 97.75 88 LYS A O 1
ATOM 666 N N . VAL A 1 89 ? -21.138 -2.636 16.004 1.00 97.50 89 VAL A N 1
ATOM 667 C CA . VAL A 1 89 ? -21.957 -1.528 16.498 1.00 97.50 89 VAL A CA 1
ATOM 668 C C . VAL A 1 89 ? -22.262 -0.541 15.374 1.00 97.50 89 VAL A C 1
ATOM 670 O O . VAL A 1 89 ? -21.608 -0.536 14.330 1.00 97.50 89 VAL A O 1
ATOM 673 N N . THR A 1 90 ? -23.257 0.316 15.583 1.00 97.56 90 THR A N 1
ATOM 674 C CA . THR A 1 90 ? -23.452 1.511 14.755 1.00 97.56 90 THR A CA 1
ATOM 675 C C . THR A 1 90 ? -22.767 2.677 15.457 1.00 97.56 90 THR A C 1
ATOM 677 O O . THR A 1 90 ? -23.164 3.032 16.566 1.00 97.56 90 THR A O 1
ATOM 680 N N . GLY A 1 91 ? -21.730 3.243 14.839 1.00 96.56 91 GLY A N 1
ATOM 681 C CA . GLY A 1 91 ? -21.027 4.411 15.369 1.00 96.56 91 GLY A CA 1
ATOM 682 C C . GLY A 1 91 ? -21.903 5.674 15.366 1.00 96.56 91 GLY A C 1
ATOM 683 O O . GLY A 1 91 ? -22.971 5.680 14.744 1.00 96.56 91 GLY A O 1
ATOM 684 N N . PRO A 1 92 ? -21.457 6.771 16.007 1.00 97.31 92 PRO A N 1
ATOM 685 C CA . PRO A 1 92 ? -22.211 8.024 16.082 1.00 97.31 92 PRO A CA 1
ATOM 686 C C . PRO A 1 92 ? -22.568 8.603 14.708 1.00 97.31 92 PRO A C 1
ATOM 688 O O . PRO A 1 92 ? -23.627 9.199 14.565 1.00 97.31 92 PRO A O 1
ATOM 691 N N . GLY A 1 93 ? -21.739 8.363 13.687 1.00 97.19 93 GLY A N 1
ATOM 692 C CA . GLY A 1 93 ? -21.987 8.769 12.301 1.00 97.19 93 GLY A CA 1
ATOM 693 C C . GLY A 1 93 ? -22.951 7.875 11.516 1.00 97.19 93 GLY A C 1
ATOM 694 O O . GLY A 1 93 ? -23.117 8.059 10.313 1.00 97.19 93 GLY A O 1
ATOM 695 N N . GLY A 1 94 ? -23.582 6.891 12.163 1.00 95.81 94 GLY A N 1
ATOM 696 C CA . GLY A 1 94 ? -24.574 6.016 11.535 1.00 95.81 94 GLY A CA 1
ATOM 697 C C . GLY A 1 94 ? -23.984 4.902 10.663 1.00 95.81 94 GLY A C 1
ATOM 698 O O . GLY A 1 94 ? -24.707 4.302 9.865 1.00 95.81 94 GLY A O 1
ATOM 699 N N . HIS A 1 95 ? -22.685 4.611 10.775 1.00 96.75 95 HIS A N 1
ATOM 700 C CA . HIS A 1 95 ? -22.016 3.536 10.035 1.00 96.75 95 HIS A CA 1
ATOM 701 C C . HIS A 1 95 ? -21.688 2.331 10.917 1.00 96.75 95 HIS A C 1
ATOM 703 O O . HIS A 1 95 ? -21.432 2.467 12.112 1.00 96.75 95 HIS A O 1
ATOM 709 N N . PHE A 1 96 ? -21.699 1.136 10.317 1.00 97.94 96 PHE A N 1
ATOM 710 C CA . PHE A 1 96 ? -21.299 -0.088 11.007 1.00 97.94 96 PHE A CA 1
ATOM 711 C C . PHE A 1 96 ? -19.786 -0.127 11.203 1.00 97.94 96 PHE A C 1
ATOM 713 O O . PHE A 1 96 ? -19.040 -0.094 10.231 1.00 97.94 96 PHE A O 1
ATOM 720 N N . GLN A 1 97 ? -19.350 -0.263 12.445 1.00 98.31 97 GLN A N 1
ATOM 721 C CA . GLN A 1 97 ? -17.953 -0.442 12.838 1.00 98.31 97 GLN A CA 1
ATOM 722 C C . GLN A 1 97 ? -17.874 -1.477 13.959 1.00 98.31 97 GLN A C 1
ATOM 724 O O . GLN A 1 97 ? -18.902 -1.987 14.407 1.00 98.31 97 GLN A O 1
ATOM 729 N N . TRP A 1 98 ? -16.671 -1.794 14.415 1.00 98.62 98 TRP A N 1
ATOM 730 C CA . TRP A 1 98 ? -16.443 -2.844 15.397 1.00 98.62 98 TRP A CA 1
ATOM 731 C C . TRP A 1 98 ? -15.769 -2.274 16.640 1.00 98.62 98 TRP A C 1
ATOM 733 O O . TRP A 1 98 ? -14.845 -1.472 16.528 1.00 98.62 98 TRP A O 1
ATOM 743 N N . THR A 1 99 ? -16.251 -2.668 17.817 1.00 98.44 99 THR A N 1
ATOM 744 C CA . THR A 1 99 ? -15.704 -2.268 19.122 1.00 98.44 99 THR A CA 1
ATOM 745 C C . THR A 1 99 ? -15.163 -3.498 19.854 1.00 98.44 99 THR A C 1
ATOM 747 O O . THR A 1 99 ? -15.749 -4.581 19.718 1.00 98.44 99 THR A O 1
ATOM 750 N N . PRO A 1 100 ? -14.052 -3.381 20.600 1.00 98.38 100 PRO A N 1
ATOM 751 C CA . PRO A 1 100 ? -13.454 -4.531 21.256 1.00 98.38 100 PRO A CA 1
ATOM 752 C C . PRO A 1 100 ? -14.263 -4.981 22.478 1.00 98.38 100 PRO A C 1
ATOM 754 O O . PRO A 1 100 ? -14.809 -4.187 23.253 1.00 98.38 100 PRO A O 1
ATOM 757 N N . ARG A 1 101 ? -14.264 -6.292 22.695 1.00 97.88 101 ARG A N 1
ATOM 758 C CA . ARG A 1 101 ? -14.738 -6.984 23.890 1.00 97.88 101 ARG A CA 1
ATOM 759 C C . ARG A 1 101 ? -13.589 -7.804 24.465 1.00 97.88 101 ARG A C 1
ATOM 761 O O . ARG A 1 101 ? -12.875 -8.493 23.734 1.00 97.88 101 ARG A O 1
ATOM 768 N N . ASN A 1 102 ? -13.418 -7.732 25.781 1.00 93.94 102 ASN A N 1
ATOM 769 C CA . ASN A 1 102 ? -12.485 -8.595 26.499 1.00 93.94 102 ASN A CA 1
ATOM 770 C C . ASN A 1 102 ? -12.991 -10.048 26.467 1.00 93.94 102 ASN A C 1
ATOM 772 O O . ASN A 1 102 ? -14.164 -10.298 26.189 1.00 93.94 102 ASN A O 1
ATOM 776 N N . GLY A 1 103 ? -12.136 -11.017 26.803 1.00 88.06 103 GLY A N 1
ATOM 777 C CA . GLY A 1 103 ? -12.503 -12.443 26.786 1.00 88.06 103 GLY A CA 1
ATOM 778 C C . GLY A 1 103 ? -13.663 -12.834 27.718 1.00 88.06 103 GLY A C 1
ATOM 779 O O . GLY A 1 103 ? -14.265 -13.888 27.533 1.00 88.06 103 GLY A O 1
ATOM 780 N N . ASP A 1 104 ? -14.002 -11.990 28.695 1.00 91.81 104 ASP A N 1
ATOM 781 C CA . ASP A 1 104 ? -15.165 -12.137 29.580 1.00 91.81 104 ASP A CA 1
ATOM 782 C C . ASP A 1 104 ? -16.426 -11.399 29.075 1.00 91.81 104 ASP A C 1
ATOM 784 O O . ASP A 1 104 ? -17.449 -11.370 29.761 1.00 91.81 104 ASP A O 1
ATOM 788 N N . GLY A 1 105 ? -16.363 -10.798 27.883 1.00 91.44 105 GLY A N 1
ATOM 789 C CA . GLY A 1 105 ? -17.440 -10.037 27.250 1.00 91.44 105 GLY A CA 1
ATOM 790 C C . GLY A 1 105 ? -17.567 -8.584 27.720 1.00 91.44 105 GLY A C 1
ATOM 791 O O . GLY A 1 105 ? -18.434 -7.859 27.226 1.00 91.44 105 GLY A O 1
ATOM 792 N N . THR A 1 106 ? -16.731 -8.118 28.653 1.00 95.25 106 THR A N 1
ATOM 793 C CA . THR A 1 106 ? -16.753 -6.713 29.091 1.00 95.25 106 THR A CA 1
ATOM 794 C C . THR A 1 106 ? -16.224 -5.768 27.997 1.00 95.25 106 THR A C 1
ATOM 796 O O . THR A 1 106 ? -15.486 -6.207 27.111 1.00 95.25 106 THR A O 1
ATOM 799 N N . PRO A 1 107 ? -16.610 -4.472 27.990 1.00 97.25 107 PRO A N 1
ATOM 800 C CA . PRO A 1 107 ? -16.055 -3.498 27.046 1.00 97.25 107 PRO A CA 1
ATOM 801 C C . PRO A 1 107 ? -14.520 -3.439 27.104 1.00 97.25 107 PRO A C 1
ATOM 803 O O . PRO A 1 107 ? -13.946 -3.355 28.191 1.00 97.25 107 PRO A O 1
ATOM 806 N N . GLY A 1 108 ? -13.877 -3.475 25.936 1.00 96.81 108 GLY A N 1
ATOM 807 C CA . GLY A 1 108 ? -12.442 -3.244 25.786 1.00 96.81 108 GLY A CA 1
ATOM 808 C C . GLY A 1 108 ? -12.073 -1.750 25.807 1.00 96.81 108 GLY A C 1
ATOM 809 O O . GLY A 1 108 ? -12.877 -0.916 26.235 1.00 96.81 108 GLY A O 1
ATOM 810 N N . PRO A 1 109 ? -10.852 -1.391 25.368 1.00 97.56 109 PRO A N 1
ATOM 811 C CA . PRO A 1 109 ? -10.431 0.006 25.259 1.00 97.56 109 PRO A CA 1
ATOM 812 C C . PRO A 1 109 ? -11.277 0.798 24.248 1.00 97.56 109 PRO A C 1
ATOM 814 O O . PRO A 1 109 ? -11.905 0.222 23.361 1.00 97.56 109 PRO A O 1
ATOM 817 N N . ASP A 1 110 ? -11.256 2.130 24.366 1.00 97.19 110 ASP A N 1
ATOM 818 C CA . ASP A 1 110 ? -11.948 3.059 23.457 1.00 97.19 110 ASP A CA 1
ATOM 819 C C . ASP A 1 110 ? -11.219 3.164 22.104 1.00 97.19 110 ASP A C 1
ATOM 821 O O . ASP A 1 110 ? -10.529 4.139 21.801 1.00 97.19 110 ASP A O 1
ATOM 825 N N . ILE A 1 111 ? -11.317 2.086 21.329 1.00 98.50 111 ILE A N 1
ATOM 826 C CA . ILE A 1 111 ? -10.801 1.938 19.968 1.00 98.50 111 ILE A CA 1
ATOM 827 C C . ILE A 1 111 ? -11.883 1.336 19.069 1.00 98.50 111 ILE A C 1
ATOM 829 O O . ILE A 1 111 ? -12.900 0.805 19.531 1.00 98.50 111 ILE A O 1
ATOM 833 N N . MET A 1 112 ? -11.636 1.380 17.768 1.00 98.44 112 MET A N 1
ATOM 834 C CA . MET A 1 112 ? -12.505 0.813 16.750 1.00 98.44 112 MET A CA 1
ATOM 835 C C . MET A 1 112 ? -11.712 0.050 15.693 1.00 98.44 112 MET A C 1
ATOM 837 O O . MET A 1 112 ? -10.521 0.278 15.501 1.00 98.44 112 MET A O 1
ATOM 841 N N . MET A 1 113 ? -12.407 -0.840 14.992 1.00 98.69 113 MET A N 1
ATOM 842 C CA . MET A 1 113 ? -11.952 -1.429 13.737 1.00 98.69 113 MET A CA 1
ATOM 843 C C . MET A 1 113 ? -13.040 -1.268 12.680 1.00 98.69 113 MET A C 1
ATOM 845 O O . MET A 1 113 ? -14.244 -1.278 12.972 1.00 98.69 113 MET A O 1
ATOM 849 N N . LEU A 1 114 ? -12.625 -1.131 11.428 1.00 98.69 114 LEU A N 1
ATOM 850 C CA . LEU A 1 114 ? -13.496 -1.221 10.268 1.00 98.69 114 LEU A CA 1
ATOM 851 C C . LEU A 1 114 ? -13.711 -2.688 9.887 1.00 98.69 114 LEU A C 1
ATOM 853 O O . LEU A 1 114 ? -12.916 -3.568 10.209 1.00 98.69 114 LEU A O 1
ATOM 857 N N . THR A 1 115 ? -14.764 -2.959 9.119 1.00 98.56 115 THR A N 1
ATOM 858 C CA . THR A 1 115 ? -14.969 -4.288 8.514 1.00 98.56 115 THR A CA 1
ATOM 859 C C . THR A 1 115 ? -13.769 -4.714 7.662 1.00 98.56 115 THR A C 1
ATOM 861 O O . THR A 1 115 ? -13.410 -5.886 7.663 1.00 98.56 115 THR A O 1
ATOM 864 N N . SER A 1 116 ? -13.120 -3.763 6.981 1.00 98.31 116 SER A N 1
ATOM 865 C CA . SER A 1 116 ? -11.902 -4.005 6.204 1.00 98.31 116 SER A CA 1
ATOM 866 C C . SER A 1 116 ? -10.685 -4.346 7.065 1.00 98.31 116 SER A C 1
ATOM 868 O O . SER A 1 116 ? -9.796 -5.030 6.579 1.00 98.31 116 SER A O 1
ATOM 870 N N . ASP A 1 117 ? -10.641 -3.900 8.324 1.00 98.75 117 ASP A N 1
ATOM 871 C CA . ASP A 1 117 ? -9.566 -4.259 9.255 1.00 98.75 117 ASP A CA 1
ATOM 872 C C . ASP A 1 117 ? -9.745 -5.704 9.740 1.00 98.75 117 ASP A C 1
ATOM 874 O O . ASP A 1 117 ? -8.816 -6.510 9.700 1.00 98.75 117 ASP A O 1
ATOM 878 N N . LEU A 1 118 ? -10.978 -6.076 10.115 1.00 98.62 118 LEU A N 1
ATOM 879 C CA . LEU A 1 118 ? -11.286 -7.449 10.532 1.00 98.62 118 LEU A CA 1
ATOM 880 C C . LEU A 1 118 ? -11.144 -8.469 9.396 1.00 98.62 118 LEU A C 1
ATOM 882 O O . LEU A 1 118 ? -10.955 -9.657 9.653 1.00 98.62 118 LEU A O 1
ATOM 886 N N . ALA A 1 119 ? -11.181 -8.023 8.139 1.00 98.44 119 ALA A N 1
ATOM 887 C CA . ALA A 1 119 ? -10.948 -8.881 6.982 1.00 98.44 119 ALA A CA 1
ATOM 888 C C . ALA A 1 119 ? -9.594 -9.608 7.059 1.00 98.44 119 ALA A C 1
ATOM 890 O O . ALA A 1 119 ? -9.458 -10.720 6.548 1.00 98.44 119 ALA A O 1
ATOM 891 N N . PHE A 1 120 ? -8.599 -9.016 7.728 1.00 98.44 120 PHE A N 1
ATOM 892 C CA . PHE A 1 120 ? -7.280 -9.624 7.866 1.00 98.44 120 PHE A CA 1
ATOM 893 C C . PHE A 1 120 ? -7.241 -10.819 8.815 1.00 98.44 120 PHE A C 1
ATOM 895 O O . PHE A 1 120 ? -6.459 -11.735 8.585 1.00 98.44 120 PHE A O 1
ATOM 902 N N . ILE A 1 121 ? -8.086 -10.845 9.848 1.00 97.88 121 ILE A N 1
ATOM 903 C CA . ILE A 1 121 ? -8.140 -11.962 10.802 1.00 97.88 121 ILE A CA 1
ATOM 904 C C . ILE A 1 121 ? -9.129 -13.058 10.386 1.00 97.88 121 ILE A C 1
ATOM 906 O O . ILE A 1 121 ? -9.015 -14.183 10.874 1.00 97.88 121 ILE A O 1
ATOM 910 N N . GLU A 1 122 ? -10.064 -12.751 9.484 1.00 96.06 122 GLU A N 1
ATOM 911 C CA . GLU A 1 122 ? -11.000 -13.721 8.893 1.00 96.06 122 GLU A CA 1
ATOM 912 C C . GLU A 1 122 ? -10.437 -14.412 7.638 1.00 96.06 122 GLU A C 1
ATOM 914 O O . GLU A 1 122 ? -10.917 -15.468 7.235 1.00 96.06 122 GLU A O 1
ATOM 919 N N . SER A 1 123 ? -9.416 -13.830 7.002 1.00 95.94 123 SER A N 1
ATOM 920 C CA . SER A 1 123 ? -8.768 -14.397 5.818 1.00 95.94 123 SER A CA 1
ATOM 921 C C . SER A 1 123 ? -7.538 -15.219 6.196 1.00 95.94 123 SER A C 1
ATOM 923 O O . SER A 1 123 ? -6.539 -14.664 6.656 1.00 95.94 123 SER A O 1
ATOM 925 N N . ASP A 1 124 ? -7.549 -16.520 5.890 1.00 95.69 124 ASP A N 1
ATOM 926 C CA . ASP A 1 124 ? -6.383 -17.413 6.039 1.00 95.69 124 ASP A CA 1
ATOM 927 C C . ASP A 1 124 ? -5.146 -16.914 5.269 1.00 95.69 124 ASP A C 1
ATOM 929 O O . ASP A 1 124 ? -4.013 -17.249 5.607 1.00 95.69 124 ASP A O 1
ATOM 933 N N . LYS A 1 125 ? -5.357 -16.099 4.227 1.00 96.00 125 LYS A N 1
ATOM 934 C CA . LYS A 1 125 ? -4.296 -15.503 3.409 1.00 96.00 125 LYS A CA 1
ATOM 935 C C . LYS A 1 125 ? -3.585 -14.354 4.125 1.00 96.00 125 LYS A C 1
ATOM 937 O O . LYS A 1 125 ? -2.379 -14.192 3.976 1.00 96.00 125 LYS A O 1
ATOM 942 N N . TYR A 1 126 ? -4.337 -13.542 4.870 1.00 98.38 126 TYR A N 1
ATOM 943 C CA . TYR A 1 126 ? -3.830 -12.328 5.515 1.00 98.38 126 TYR A CA 1
ATOM 944 C C . TYR A 1 126 ? -3.404 -12.557 6.961 1.00 98.38 126 TYR A C 1
ATOM 94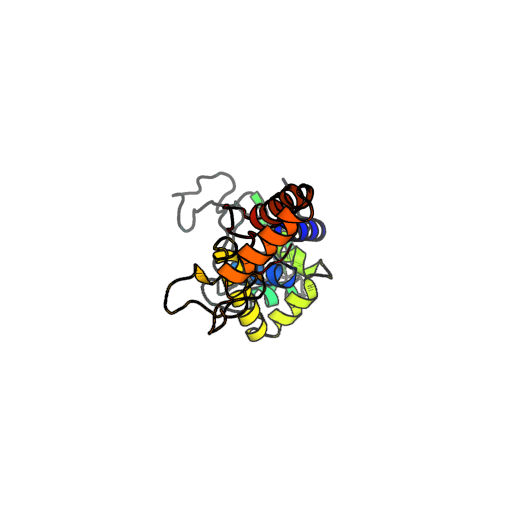6 O O . TYR A 1 126 ? -2.425 -11.958 7.411 1.00 98.38 126 TYR A O 1
ATOM 954 N N . ARG A 1 127 ? -4.096 -13.454 7.669 1.00 98.31 127 ARG A N 1
ATOM 955 C CA . ARG A 1 127 ? -3.863 -13.759 9.081 1.00 98.31 127 ARG A CA 1
ATOM 956 C C . ARG A 1 127 ? -2.396 -14.063 9.426 1.00 98.31 127 ARG A C 1
ATOM 958 O O . ARG A 1 127 ? -1.941 -13.513 10.426 1.00 98.31 127 ARG A O 1
ATOM 965 N N . PRO A 1 128 ? -1.620 -14.827 8.629 1.00 98.69 128 PRO A N 1
ATOM 966 C CA . PRO A 1 128 ? -0.212 -15.075 8.942 1.00 98.69 128 PRO A CA 1
ATOM 967 C C . PRO A 1 128 ? 0.630 -13.797 9.072 1.00 98.69 128 PRO A C 1
ATOM 969 O O . PRO A 1 128 ? 1.483 -13.717 9.950 1.00 98.69 128 PRO A O 1
ATOM 972 N N . TYR A 1 129 ? 0.363 -12.773 8.253 1.00 98.62 129 TYR A N 1
ATOM 973 C CA . TYR A 1 129 ? 1.071 -11.490 8.331 1.00 98.62 129 TYR A CA 1
ATOM 974 C C . TYR A 1 129 ? 0.651 -10.673 9.557 1.00 98.62 129 TYR A C 1
ATOM 976 O O . TYR A 1 129 ? 1.482 -10.021 10.184 1.00 98.62 129 TYR A O 1
ATOM 984 N N . VAL A 1 130 ? -0.632 -10.740 9.935 1.00 98.75 130 VAL A N 1
ATOM 985 C CA . VAL A 1 130 ? -1.130 -10.126 11.177 1.00 98.75 130 VAL A CA 1
ATOM 986 C C . VAL A 1 130 ? -0.427 -10.736 12.388 1.00 98.75 130 VAL A C 1
ATOM 988 O O . VAL A 1 130 ? 0.040 -10.004 13.257 1.00 98.75 130 VAL A O 1
ATOM 991 N N . GLU A 1 131 ? -0.327 -12.065 12.434 1.00 98.75 131 GLU A N 1
ATOM 992 C CA . GLU A 1 131 ? 0.335 -12.801 13.515 1.00 98.75 131 GLU A CA 1
ATOM 993 C C . GLU A 1 131 ? 1.834 -12.487 13.588 1.00 98.75 131 GLU A C 1
ATOM 995 O O . GLU A 1 131 ? 2.350 -12.224 14.676 1.00 98.75 131 GLU A O 1
ATOM 1000 N N . GLU A 1 132 ? 2.520 -12.440 12.442 1.00 98.69 132 GLU A N 1
ATOM 1001 C CA . GLU A 1 132 ? 3.935 -12.067 12.370 1.00 98.69 132 GLU A CA 1
ATOM 1002 C C . GLU A 1 132 ? 4.179 -10.658 12.929 1.00 98.69 132 GLU A C 1
ATOM 1004 O O . GLU A 1 132 ? 5.012 -10.474 13.816 1.00 98.69 132 GLU A O 1
ATOM 1009 N N . TRP A 1 133 ? 3.426 -9.661 12.469 1.00 98.62 133 TRP A N 1
ATOM 1010 C CA . TRP A 1 133 ? 3.665 -8.262 12.836 1.00 98.62 133 TRP A CA 1
ATOM 1011 C C . TRP A 1 133 ? 3.121 -7.872 14.206 1.00 98.62 133 TRP A C 1
ATOM 1013 O O . TRP A 1 133 ? 3.641 -6.943 14.830 1.00 98.62 133 TRP A O 1
ATOM 1023 N N . ALA A 1 134 ? 2.134 -8.599 14.731 1.00 98.75 134 ALA A N 1
ATOM 1024 C CA . ALA A 1 134 ? 1.758 -8.497 16.138 1.00 98.75 134 ALA A CA 1
ATOM 1025 C C . ALA A 1 134 ? 2.898 -8.959 17.067 1.00 98.75 134 ALA A C 1
ATOM 1027 O O . ALA A 1 134 ? 3.088 -8.382 18.144 1.00 98.75 134 ALA A O 1
ATOM 1028 N N . ALA A 1 135 ? 3.669 -9.968 16.644 1.00 98.69 135 ALA A N 1
ATOM 1029 C CA . ALA A 1 135 ? 4.775 -10.534 17.411 1.00 98.69 135 ALA A CA 1
ATOM 1030 C C . ALA A 1 135 ? 6.111 -9.794 17.210 1.00 98.69 135 ALA A C 1
ATOM 1032 O O . ALA A 1 135 ? 6.898 -9.707 18.154 1.00 98.69 135 ALA A O 1
ATOM 1033 N N . ASP A 1 136 ? 6.365 -9.251 16.016 1.00 98.38 136 ASP A N 1
ATOM 1034 C CA . ASP A 1 136 ? 7.629 -8.603 15.654 1.00 98.38 136 ASP A CA 1
ATOM 1035 C C . ASP A 1 136 ? 7.421 -7.267 14.922 1.00 98.38 136 ASP A C 1
ATOM 1037 O O . ASP A 1 136 ? 7.118 -7.205 13.727 1.00 98.38 136 ASP A O 1
ATOM 1041 N N . ILE A 1 137 ? 7.651 -6.168 15.647 1.00 98.19 137 ILE A N 1
ATOM 1042 C CA . ILE A 1 137 ? 7.580 -4.815 15.087 1.00 98.19 137 ILE A CA 1
ATOM 1043 C C . ILE A 1 137 ? 8.699 -4.531 14.075 1.00 98.19 137 ILE A C 1
ATOM 1045 O O . ILE A 1 137 ? 8.489 -3.724 13.176 1.00 98.19 137 ILE A O 1
ATOM 1049 N N . ALA A 1 138 ? 9.860 -5.189 14.161 1.00 98.62 138 ALA A N 1
ATOM 1050 C CA . ALA A 1 138 ? 10.957 -4.937 13.225 1.00 98.62 138 ALA A CA 1
ATOM 1051 C C . ALA A 1 138 ? 10.621 -5.463 11.818 1.00 98.62 138 ALA A C 1
ATOM 1053 O O . ALA A 1 138 ? 10.904 -4.791 10.823 1.00 98.62 138 ALA A O 1
ATOM 1054 N N . SER A 1 139 ? 9.961 -6.626 11.727 1.00 98.38 139 SER A N 1
ATOM 1055 C CA . SER A 1 139 ? 9.417 -7.128 10.455 1.00 98.38 139 SER A CA 1
ATOM 1056 C C . SER A 1 139 ? 8.353 -6.177 9.890 1.00 98.38 139 SER A C 1
ATOM 1058 O O . SER A 1 139 ? 8.398 -5.829 8.705 1.00 98.38 139 SER A O 1
ATOM 1060 N N . LEU A 1 140 ? 7.456 -5.6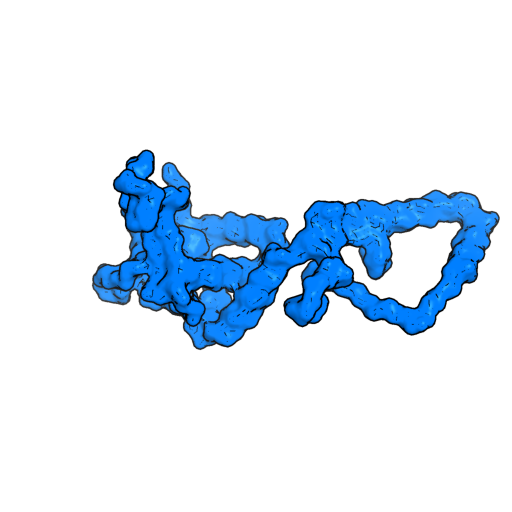65 10.744 1.00 98.56 140 LEU A N 1
ATOM 1061 C CA . LEU A 1 140 ? 6.455 -4.675 10.336 1.00 98.56 140 LEU A CA 1
ATOM 1062 C C . LEU A 1 140 ? 7.097 -3.391 9.798 1.00 98.56 140 LEU A C 1
ATOM 1064 O O . LEU A 1 140 ? 6.676 -2.882 8.764 1.00 98.56 140 LEU A O 1
ATOM 1068 N N . GLU A 1 141 ? 8.106 -2.861 10.486 1.00 98.62 141 GLU A N 1
ATOM 1069 C CA . GLU A 1 141 ? 8.826 -1.651 10.080 1.00 98.62 141 GLU A CA 1
ATOM 1070 C C . GLU A 1 141 ? 9.457 -1.807 8.700 1.00 98.62 141 GLU A C 1
ATOM 1072 O O . GLU A 1 141 ? 9.295 -0.934 7.844 1.00 98.62 141 GLU A O 1
ATOM 1077 N N . ALA A 1 142 ? 10.123 -2.938 8.457 1.00 98.25 142 ALA A N 1
ATOM 1078 C CA . ALA A 1 142 ? 10.712 -3.235 7.159 1.00 98.25 142 ALA A CA 1
ATOM 1079 C C . ALA A 1 142 ? 9.641 -3.330 6.058 1.00 98.25 142 ALA A C 1
ATOM 1081 O O . ALA A 1 142 ? 9.788 -2.714 4.998 1.00 98.25 142 ALA A O 1
ATOM 1082 N N . ALA A 1 143 ? 8.549 -4.058 6.314 1.00 98.44 143 ALA A N 1
ATOM 1083 C CA . ALA A 1 143 ? 7.465 -4.242 5.353 1.00 98.44 143 ALA A CA 1
ATOM 1084 C C . ALA A 1 143 ? 6.732 -2.926 5.045 1.00 98.44 143 ALA A C 1
ATOM 1086 O O . ALA A 1 143 ? 6.525 -2.590 3.875 1.00 98.44 143 ALA A O 1
ATOM 1087 N N . PHE A 1 144 ? 6.381 -2.152 6.077 1.00 98.75 144 PHE A N 1
ATOM 1088 C CA . PHE A 1 144 ? 5.671 -0.886 5.927 1.00 98.75 144 PHE A CA 1
ATOM 1089 C C . PHE A 1 144 ? 6.528 0.167 5.220 1.00 98.75 144 PHE A C 1
ATOM 1091 O O . PHE A 1 144 ? 6.043 0.823 4.299 1.00 98.75 144 PHE A O 1
ATOM 1098 N N . ALA A 1 145 ? 7.811 0.296 5.576 1.00 98.06 145 ALA A N 1
ATOM 1099 C CA . ALA A 1 145 ? 8.717 1.225 4.901 1.00 98.06 145 ALA A CA 1
ATOM 1100 C C . ALA A 1 145 ? 8.863 0.892 3.406 1.00 98.06 145 ALA A C 1
ATOM 1102 O O . ALA A 1 145 ? 8.788 1.787 2.558 1.00 98.06 145 ALA A O 1
ATOM 1103 N N . ALA A 1 146 ? 9.011 -0.395 3.072 1.00 97.62 146 ALA A N 1
ATOM 1104 C CA . ALA A 1 146 ? 9.125 -0.850 1.690 1.00 97.62 146 ALA A CA 1
ATOM 1105 C C . ALA A 1 146 ? 7.851 -0.564 0.877 1.00 97.62 146 ALA A C 1
ATOM 1107 O O . ALA A 1 146 ? 7.934 -0.004 -0.223 1.00 97.62 146 ALA A O 1
ATOM 1108 N N . VAL A 1 147 ? 6.666 -0.895 1.409 1.00 98.44 147 VAL A N 1
ATOM 1109 C CA . VAL A 1 147 ? 5.408 -0.653 0.686 1.00 98.44 147 VAL A CA 1
ATOM 1110 C C . VAL A 1 147 ? 5.048 0.831 0.626 1.00 98.44 147 VAL A C 1
ATOM 1112 O O . VAL A 1 147 ? 4.562 1.284 -0.406 1.00 98.44 147 VAL A O 1
ATOM 1115 N N . TRP A 1 148 ? 5.338 1.620 1.665 1.00 98.56 148 TRP A N 1
ATOM 1116 C CA . TRP A 1 148 ? 5.119 3.067 1.642 1.00 98.56 148 TRP A CA 1
ATOM 1117 C C . TRP A 1 148 ? 5.950 3.735 0.545 1.00 98.56 148 TRP A C 1
ATOM 1119 O O . TRP A 1 148 ? 5.421 4.527 -0.242 1.00 98.56 148 TRP A O 1
ATOM 1129 N N . TYR A 1 149 ? 7.232 3.365 0.433 1.00 97.81 149 TYR A N 1
ATOM 1130 C CA . TYR A 1 149 ? 8.081 3.828 -0.661 1.00 97.81 149 TYR A CA 1
ATOM 1131 C C . TYR A 1 149 ? 7.501 3.421 -2.018 1.00 97.81 149 TYR A C 1
ATOM 1133 O O . TYR A 1 149 ? 7.353 4.267 -2.899 1.00 97.81 149 TYR A O 1
ATOM 1141 N N . LYS A 1 150 ? 7.104 2.153 -2.179 1.00 98.12 150 LYS A N 1
ATOM 1142 C CA . LYS A 1 150 ? 6.501 1.660 -3.423 1.00 98.12 150 LYS A CA 1
ATOM 1143 C C . LYS A 1 150 ? 5.249 2.451 -3.799 1.00 98.12 150 LYS A C 1
ATOM 1145 O O . LYS A 1 150 ? 5.187 2.974 -4.903 1.00 98.12 150 LYS A O 1
ATOM 1150 N N . VAL A 1 151 ? 4.277 2.587 -2.898 1.00 97.88 151 VAL A N 1
ATOM 1151 C CA . VAL A 1 151 ? 3.008 3.289 -3.164 1.00 97.88 151 VAL A CA 1
ATOM 1152 C C . VAL A 1 151 ? 3.239 4.747 -3.560 1.00 97.88 151 VAL A C 1
ATOM 1154 O O . VAL A 1 151 ? 2.596 5.237 -4.483 1.00 97.88 151 VAL A O 1
ATOM 1157 N N . THR A 1 152 ? 4.178 5.432 -2.908 1.00 97.50 152 THR A N 1
ATOM 1158 C CA . THR A 1 152 ? 4.454 6.856 -3.163 1.00 97.50 152 THR A CA 1
ATOM 1159 C C . THR A 1 152 ? 5.356 7.113 -4.373 1.00 97.50 152 THR A C 1
ATOM 1161 O O . THR A 1 152 ? 5.580 8.271 -4.720 1.00 97.50 152 THR A O 1
ATOM 1164 N N . SER A 1 153 ? 5.862 6.064 -5.032 1.00 96.69 153 SER A N 1
ATOM 1165 C CA . SER A 1 153 ? 6.762 6.192 -6.188 1.00 96.69 153 SER A CA 1
ATOM 1166 C C . SER A 1 153 ? 6.473 5.230 -7.354 1.00 96.69 153 SER A C 1
ATOM 1168 O O . SER A 1 153 ? 7.221 5.205 -8.334 1.00 96.69 153 SER A O 1
ATOM 1170 N N . ALA A 1 154 ? 5.382 4.457 -7.296 1.00 95.69 154 ALA A N 1
ATOM 1171 C CA . ALA A 1 154 ? 5.048 3.407 -8.266 1.00 95.69 154 ALA A CA 1
ATOM 1172 C C . ALA A 1 154 ? 4.877 3.908 -9.712 1.00 95.69 154 ALA A C 1
ATOM 1174 O O . ALA A 1 154 ? 5.096 3.142 -10.658 1.00 95.69 154 ALA A O 1
ATOM 1175 N N . ASP A 1 155 ? 4.484 5.171 -9.883 1.00 96.88 155 ASP A N 1
ATOM 1176 C CA . ASP A 1 155 ? 4.230 5.844 -11.159 1.00 96.88 155 ASP A CA 1
ATOM 1177 C C . ASP A 1 155 ? 5.382 6.762 -11.610 1.00 96.88 155 ASP A C 1
ATOM 1179 O O . ASP A 1 155 ? 5.321 7.372 -12.679 1.00 96.88 155 ASP A O 1
ATOM 1183 N N . MET A 1 156 ? 6.477 6.825 -10.846 1.00 96.75 156 MET A N 1
ATOM 1184 C CA . MET A 1 156 ? 7.647 7.633 -11.202 1.00 96.75 156 MET A CA 1
ATOM 1185 C C . MET A 1 156 ? 8.493 7.010 -12.321 1.00 96.75 156 MET A C 1
ATOM 1187 O O . MET A 1 156 ? 9.338 7.698 -12.901 1.00 96.75 156 MET A O 1
ATOM 1191 N N . GLY A 1 157 ? 8.262 5.744 -12.676 1.00 94.75 157 GLY A N 1
ATOM 1192 C CA . GLY A 1 157 ? 8.990 5.046 -13.734 1.00 94.75 157 GLY A CA 1
ATOM 1193 C C . GLY A 1 157 ? 10.374 4.543 -13.309 1.00 94.75 157 GLY A C 1
ATOM 1194 O O . GLY A 1 157 ? 10.552 4.120 -12.166 1.00 94.75 157 GLY A O 1
ATOM 1195 N N . PRO A 1 158 ? 11.363 4.539 -14.226 1.00 93.94 158 PRO A N 1
ATOM 1196 C CA . PRO A 1 158 ? 12.706 4.049 -13.937 1.00 93.94 158 PRO A CA 1
ATOM 1197 C C . PRO A 1 158 ? 13.390 4.838 -12.816 1.00 93.94 158 PRO A C 1
ATOM 1199 O O . PRO A 1 158 ? 13.281 6.064 -12.759 1.00 93.94 158 PRO A O 1
ATOM 1202 N N . HIS A 1 159 ? 14.192 4.142 -12.003 1.00 94.19 159 HIS A N 1
ATOM 1203 C CA . HIS A 1 159 ? 14.969 4.726 -10.896 1.00 94.19 159 HIS A CA 1
ATOM 1204 C C . HIS A 1 159 ? 15.824 5.936 -11.312 1.00 94.19 159 HIS A C 1
ATOM 1206 O O . HIS A 1 159 ? 15.979 6.878 -10.545 1.00 94.19 159 HIS A O 1
ATOM 1212 N N . SER A 1 160 ? 16.278 5.990 -12.569 1.00 92.31 160 SER A N 1
ATOM 1213 C CA . SER A 1 160 ? 17.028 7.125 -13.129 1.00 92.31 160 SER A CA 1
ATOM 1214 C C . SER A 1 160 ? 16.272 8.463 -13.139 1.00 92.31 160 SER A C 1
ATOM 1216 O O . SER A 1 160 ? 16.869 9.489 -13.453 1.00 92.31 160 SER A O 1
ATOM 1218 N N . ARG A 1 161 ? 14.960 8.469 -12.867 1.00 94.12 161 ARG A N 1
ATOM 1219 C CA . ARG A 1 161 ? 14.149 9.688 -12.713 1.00 94.12 161 ARG A CA 1
ATOM 1220 C C . ARG A 1 161 ? 14.084 10.192 -11.271 1.00 94.12 161 ARG A C 1
ATOM 1222 O O . ARG A 1 161 ? 13.650 11.322 -11.056 1.00 94.12 161 ARG A O 1
ATOM 1229 N N . CYS A 1 162 ? 14.477 9.377 -10.294 1.00 94.38 162 CYS A N 1
ATOM 1230 C CA . CYS A 1 162 ? 14.521 9.769 -8.892 1.00 94.38 162 CYS A CA 1
ATOM 1231 C C . CYS A 1 162 ? 15.686 10.745 -8.655 1.00 94.38 162 CYS A C 1
ATOM 1233 O O . CYS A 1 162 ? 16.779 10.566 -9.190 1.00 94.38 162 CYS A O 1
ATOM 1235 N N . VAL A 1 163 ? 15.451 11.784 -7.852 1.00 96.31 163 VAL A N 1
ATOM 1236 C CA . VAL A 1 163 ? 16.424 12.850 -7.568 1.00 96.31 163 VAL A CA 1
ATOM 1237 C C . VAL A 1 163 ? 16.498 13.121 -6.067 1.00 96.31 163 VAL A C 1
ATOM 1239 O O . VAL A 1 163 ? 15.481 13.049 -5.382 1.00 96.31 163 VAL A O 1
ATOM 1242 N N . GLY A 1 164 ? 17.685 13.469 -5.569 1.00 96.25 164 GLY A N 1
ATOM 1243 C CA . GLY A 1 164 ? 17.923 13.798 -4.159 1.00 96.25 164 GLY A CA 1
ATOM 1244 C C . GLY A 1 164 ? 18.847 12.811 -3.446 1.00 96.25 164 GLY A C 1
ATOM 1245 O O . GLY A 1 164 ? 19.204 11.767 -3.986 1.00 96.25 164 GLY A O 1
ATOM 1246 N N . GLU A 1 165 ? 19.254 13.170 -2.230 1.00 96.31 165 GLU A N 1
ATOM 1247 C CA . GLU A 1 165 ? 20.213 12.397 -1.424 1.00 96.31 165 GLU A CA 1
ATOM 1248 C C . GLU A 1 165 ? 19.562 11.214 -0.688 1.00 96.31 165 GLU A C 1
ATOM 1250 O O . GLU A 1 165 ? 20.245 10.268 -0.314 1.00 96.31 165 GLU A O 1
ATOM 1255 N N . GLU A 1 166 ? 18.236 11.241 -0.528 1.00 95.94 166 GLU A N 1
ATOM 1256 C CA . GLU A 1 166 ? 17.456 10.214 0.179 1.00 95.94 166 GLU A CA 1
ATOM 1257 C C . GLU A 1 166 ? 16.834 9.171 -0.766 1.00 95.94 166 GLU A C 1
ATOM 1259 O O . GLU A 1 166 ? 15.970 8.393 -0.366 1.00 95.94 166 GLU A O 1
ATOM 1264 N N . VAL A 1 167 ? 17.247 9.143 -2.038 1.00 95.88 167 VAL A N 1
ATOM 1265 C CA . VAL A 1 167 ? 16.764 8.147 -3.001 1.00 95.88 167 VAL A CA 1
ATOM 1266 C C . VAL A 1 167 ? 17.325 6.770 -2.618 1.00 95.88 167 VAL A C 1
ATOM 1268 O O . VAL A 1 167 ? 18.545 6.583 -2.671 1.00 95.88 167 VAL A O 1
ATOM 1271 N N . PRO A 1 168 ? 16.480 5.783 -2.262 1.00 94.94 168 PRO A N 1
ATOM 1272 C CA . PRO A 1 168 ? 16.965 4.453 -1.925 1.00 94.94 168 PRO A CA 1
ATOM 1273 C C . PRO A 1 168 ? 17.519 3.743 -3.172 1.00 94.94 168 PRO A C 1
ATOM 1275 O O . PRO A 1 168 ? 17.272 4.175 -4.305 1.00 94.94 168 PRO A O 1
ATOM 1278 N N . PRO A 1 169 ? 18.252 2.629 -3.002 1.00 94.00 169 PRO A N 1
ATOM 1279 C CA . PRO A 1 169 ? 18.673 1.798 -4.125 1.00 94.00 169 PRO A CA 1
ATOM 1280 C C . PRO A 1 169 ? 17.487 1.356 -5.003 1.00 94.00 169 PRO A C 1
ATOM 1282 O O . PRO A 1 169 ? 16.365 1.249 -4.493 1.00 94.00 169 PRO A O 1
ATOM 1285 N N . PRO A 1 170 ? 17.717 1.059 -6.296 1.00 93.81 170 PRO A N 1
ATOM 1286 C CA . PRO A 1 170 ? 16.669 0.561 -7.177 1.00 93.81 170 PRO A CA 1
ATOM 1287 C C . PRO A 1 170 ? 15.980 -0.680 -6.603 1.00 93.81 170 PRO A C 1
ATOM 1289 O O . PRO A 1 170 ? 16.641 -1.605 -6.137 1.00 93.81 170 PRO A O 1
ATOM 1292 N N . GLN A 1 171 ? 14.652 -0.690 -6.659 1.00 93.75 171 GLN A N 1
ATOM 1293 C CA . GLN A 1 171 ? 13.810 -1.794 -6.206 1.00 93.75 171 GLN A CA 1
ATOM 1294 C C . GLN A 1 171 ? 13.394 -2.678 -7.385 1.00 93.75 171 GLN A C 1
ATOM 1296 O O . GLN A 1 171 ? 13.259 -2.200 -8.514 1.00 93.75 171 GLN A O 1
ATOM 1301 N N . ASP A 1 172 ? 13.093 -3.950 -7.124 1.00 90.88 172 ASP A N 1
ATOM 1302 C CA . ASP A 1 172 ? 12.732 -4.915 -8.174 1.00 90.88 172 ASP A CA 1
ATOM 1303 C C . ASP A 1 172 ? 11.532 -4.457 -9.019 1.00 90.88 172 ASP A C 1
ATOM 1305 O O . ASP A 1 172 ? 11.539 -4.557 -10.248 1.00 90.88 172 ASP A O 1
ATOM 1309 N N . TRP A 1 173 ? 10.516 -3.867 -8.381 1.00 92.75 173 TRP A N 1
ATOM 1310 C CA . TRP A 1 173 ? 9.308 -3.379 -9.055 1.00 92.75 173 TRP A CA 1
ATOM 1311 C C . TRP A 1 173 ? 9.558 -2.179 -9.990 1.00 92.75 173 TRP A C 1
ATOM 1313 O O . TRP A 1 173 ? 8.711 -1.890 -10.843 1.00 92.75 173 TRP A O 1
ATOM 1323 N N . GLN A 1 174 ? 10.708 -1.502 -9.869 1.00 93.94 174 GLN A N 1
ATOM 1324 C CA . GLN A 1 174 ? 11.141 -0.426 -10.772 1.00 93.94 174 GLN A CA 1
ATOM 1325 C C . GLN A 1 174 ? 11.770 -0.970 -12.063 1.00 93.94 174 GLN A C 1
ATOM 1327 O O . GLN A 1 174 ? 12.040 -0.199 -12.984 1.00 93.94 174 GLN A O 1
ATOM 1332 N N . GLY A 1 175 ? 12.005 -2.287 -12.155 1.00 90.50 175 GLY A N 1
ATOM 1333 C CA . GLY A 1 175 ? 12.540 -2.923 -13.357 1.00 90.50 175 GLY A CA 1
ATOM 1334 C C . GLY A 1 175 ? 13.910 -2.372 -13.750 1.00 90.50 175 GLY A C 1
ATOM 1335 O O . GLY A 1 175 ? 14.152 -2.134 -14.940 1.00 90.50 175 GLY A O 1
ATOM 1336 N N . ALA A 1 176 ? 14.774 -2.145 -12.754 1.00 90.81 176 ALA A N 1
ATOM 1337 C CA . ALA A 1 176 ? 16.094 -1.557 -12.935 1.00 90.81 176 ALA A CA 1
ATOM 1338 C C . ALA A 1 176 ? 16.886 -2.271 -14.039 1.00 90.81 176 ALA A C 1
ATOM 1340 O O . ALA A 1 176 ? 16.826 -3.492 -14.202 1.00 90.81 176 ALA A O 1
ATOM 1341 N N . LEU A 1 177 ? 17.598 -1.480 -14.832 1.00 89.50 177 LEU A N 1
ATOM 1342 C CA . LEU A 1 177 ? 18.440 -1.983 -15.907 1.00 89.50 177 LEU A CA 1
ATOM 1343 C C . LEU A 1 177 ? 19.861 -2.217 -15.387 1.00 89.50 177 LEU A C 1
ATOM 1345 O O . LEU A 1 177 ? 20.273 -1.540 -14.440 1.00 89.50 177 LEU A O 1
ATOM 1349 N N . PRO A 1 178 ? 20.627 -3.134 -16.004 1.00 88.25 178 PRO A N 1
ATOM 1350 C CA . PRO A 1 178 ? 22.053 -3.251 -15.736 1.00 88.25 178 PRO A CA 1
ATOM 1351 C C . PRO A 1 178 ? 22.758 -1.902 -15.894 1.00 88.25 178 PRO A C 1
ATOM 1353 O O . PRO A 1 178 ? 22.327 -1.044 -16.670 1.00 88.25 178 PRO A O 1
ATOM 1356 N N . THR A 1 179 ? 23.874 -1.722 -15.188 1.00 86.38 179 THR A N 1
ATOM 1357 C CA . THR A 1 179 ? 24.696 -0.525 -15.368 1.00 86.38 179 THR A CA 1
ATOM 1358 C C . THR A 1 179 ? 25.172 -0.433 -16.810 1.00 86.38 179 THR A C 1
ATOM 1360 O O . THR A 1 179 ? 25.583 -1.437 -17.396 1.00 86.38 179 THR A O 1
ATOM 1363 N N . MET A 1 180 ? 25.145 0.780 -17.361 1.00 85.94 180 MET A N 1
ATOM 1364 C CA . MET A 1 180 ? 25.643 1.040 -18.706 1.00 85.94 180 MET A CA 1
ATOM 1365 C C . MET A 1 180 ? 27.089 0.531 -18.833 1.00 85.94 180 MET A C 1
ATOM 1367 O O . MET A 1 180 ? 27.893 0.767 -17.923 1.00 85.94 180 MET A O 1
ATOM 1371 N N . PRO A 1 181 ? 27.436 -0.178 -19.920 1.00 88.62 181 PRO A N 1
ATOM 1372 C CA . PRO A 1 181 ? 28.798 -0.649 -20.113 1.00 88.62 181 PRO A CA 1
ATOM 1373 C C . PRO A 1 181 ? 29.766 0.536 -20.232 1.00 88.62 181 PRO A C 1
ATOM 1375 O O . PRO A 1 181 ? 29.424 1.588 -20.768 1.00 88.62 181 PRO A O 1
ATOM 1378 N N . ALA A 1 182 ? 30.999 0.354 -19.751 1.00 92.38 182 ALA A N 1
ATOM 1379 C CA . ALA A 1 182 ? 32.044 1.382 -19.834 1.00 92.38 182 ALA A CA 1
ATOM 1380 C C . ALA A 1 182 ? 32.486 1.665 -21.281 1.00 92.38 182 ALA A C 1
ATOM 1382 O O . ALA A 1 182 ? 32.990 2.743 -21.587 1.00 92.38 182 ALA A O 1
ATOM 1383 N N . THR A 1 183 ? 32.300 0.689 -22.168 1.00 94.56 183 THR A N 1
ATOM 1384 C CA . THR A 1 183 ? 32.550 0.811 -23.601 1.00 94.56 183 THR A CA 1
ATOM 1385 C C . THR A 1 183 ? 31.241 0.567 -24.326 1.00 94.56 183 THR A C 1
ATOM 1387 O O . THR A 1 183 ? 30.613 -0.476 -24.145 1.00 94.56 183 THR A O 1
ATOM 1390 N N . MET A 1 184 ? 30.822 1.547 -25.120 1.00 92.12 184 MET A N 1
ATOM 1391 C CA . MET A 1 184 ? 29.601 1.438 -25.905 1.00 92.12 184 MET A CA 1
ATOM 1392 C C . MET A 1 184 ? 29.813 0.505 -27.105 1.00 92.12 184 MET A C 1
ATOM 1394 O O . MET A 1 184 ? 30.936 0.428 -27.612 1.00 92.12 184 MET A O 1
ATOM 1398 N N . PRO A 1 185 ? 28.761 -0.199 -27.560 1.00 90.06 185 PRO A N 1
ATOM 1399 C CA . PRO A 1 185 ? 28.796 -0.917 -28.826 1.00 90.06 185 PRO A CA 1
ATOM 1400 C C . PRO A 1 185 ? 29.136 0.012 -29.992 1.00 90.06 185 PRO A C 1
ATOM 1402 O O . PRO A 1 185 ? 28.862 1.213 -29.948 1.00 90.06 185 PRO A O 1
ATOM 1405 N N . ASP A 1 186 ? 29.689 -0.570 -31.048 1.00 95.19 186 ASP A N 1
ATOM 1406 C CA . ASP A 1 186 ? 29.850 0.115 -32.323 1.00 95.19 186 ASP A CA 1
ATOM 1407 C C . ASP A 1 186 ? 28.482 0.214 -33.018 1.00 95.19 186 ASP A C 1
ATOM 1409 O O . ASP A 1 186 ? 27.954 -0.767 -33.549 1.00 95.19 186 ASP A O 1
ATOM 1413 N N . PHE A 1 187 ? 27.872 1.395 -32.936 1.00 94.56 187 PHE A N 1
ATOM 1414 C CA . PHE A 1 187 ? 26.563 1.653 -33.529 1.00 94.56 187 PHE A CA 1
ATOM 1415 C C . PHE A 1 187 ? 26.618 1.745 -35.055 1.00 94.56 187 PHE A C 1
ATOM 1417 O O . PHE A 1 187 ? 25.632 1.396 -35.699 1.00 94.56 187 PHE A O 1
ATOM 1424 N N . GLU A 1 188 ? 27.758 2.152 -35.620 1.00 97.12 188 GLU A N 1
ATOM 1425 C CA . GLU A 1 188 ? 27.960 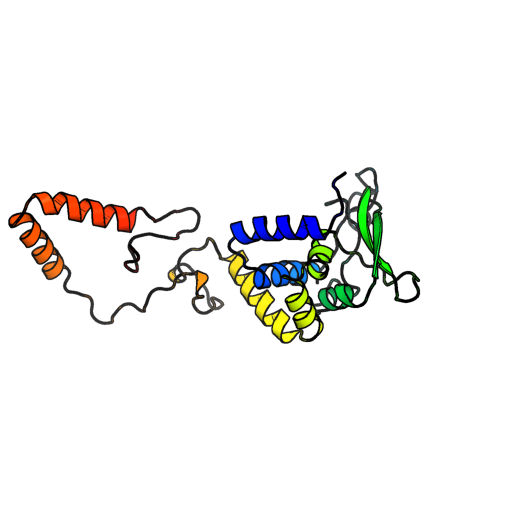2.217 -37.070 1.00 97.12 188 GLU A CA 1
ATOM 1426 C C . GLU A 1 188 ? 27.996 0.792 -37.635 1.00 97.12 188 GLU A C 1
ATOM 1428 O O . GLU A 1 188 ? 27.239 0.467 -38.547 1.00 97.12 188 GLU A O 1
ATOM 1433 N N . ALA A 1 189 ? 28.753 -0.109 -37.001 1.00 97.50 189 ALA A N 1
ATOM 1434 C CA . ALA A 1 189 ? 28.783 -1.520 -37.389 1.00 97.50 189 ALA A CA 1
ATOM 1435 C C . ALA A 1 189 ? 27.409 -2.211 -37.260 1.00 97.50 189 ALA A C 1
ATOM 1437 O O . ALA A 1 189 ? 27.059 -3.074 -38.069 1.00 97.50 189 ALA A O 1
ATOM 1438 N N . ALA A 1 190 ? 26.613 -1.851 -36.246 1.00 95.00 190 ALA A N 1
ATOM 1439 C CA . ALA A 1 190 ? 25.259 -2.382 -36.085 1.00 95.00 190 ALA A CA 1
ATOM 1440 C C . ALA A 1 190 ? 24.311 -1.895 -37.195 1.00 95.00 190 ALA A C 1
ATOM 1442 O O . ALA A 1 190 ? 23.530 -2.688 -37.724 1.00 95.00 190 ALA A O 1
ATOM 1443 N N . GLU A 1 191 ? 24.390 -0.615 -37.565 1.00 96.12 191 GLU A N 1
ATOM 1444 C CA . GLU A 1 191 ? 23.636 -0.044 -38.683 1.00 96.12 191 GLU A CA 1
ATOM 1445 C C . GLU A 1 191 ? 24.021 -0.708 -40.012 1.00 96.12 191 GLU A C 1
ATOM 1447 O O . GLU A 1 191 ? 23.141 -1.139 -40.761 1.00 96.12 191 GLU A O 1
ATOM 1452 N N . GLU A 1 192 ? 25.321 -0.865 -40.279 1.00 97.81 192 GLU A N 1
ATOM 1453 C CA . GLU A 1 192 ? 25.825 -1.557 -41.470 1.00 97.81 192 GLU A CA 1
ATOM 1454 C C . GLU A 1 192 ? 25.294 -2.994 -41.560 1.00 97.81 192 GLU A C 1
ATOM 1456 O O . GLU A 1 192 ? 24.825 -3.415 -42.619 1.00 97.81 192 GLU A O 1
ATOM 1461 N N . ALA A 1 193 ? 25.291 -3.736 -40.447 1.00 97.19 193 ALA A N 1
ATOM 1462 C CA . ALA A 1 193 ? 24.769 -5.101 -40.406 1.00 97.19 193 ALA A CA 1
ATOM 1463 C C . ALA A 1 193 ? 23.258 -5.169 -40.696 1.00 97.19 193 ALA A C 1
ATOM 1465 O O . ALA A 1 193 ? 22.805 -6.065 -41.411 1.00 97.19 193 ALA A O 1
ATOM 1466 N N . VAL A 1 194 ? 22.471 -4.224 -40.172 1.00 97.06 194 VAL A N 1
ATOM 1467 C CA . VAL A 1 194 ? 21.029 -4.134 -40.459 1.00 97.06 194 VAL A CA 1
ATOM 1468 C C . VAL A 1 194 ? 20.791 -3.808 -41.934 1.00 97.06 194 VAL A C 1
ATOM 1470 O O . VAL A 1 194 ? 19.968 -4.463 -42.575 1.00 97.06 194 VAL A O 1
ATOM 1473 N N . ASN A 1 195 ? 21.530 -2.847 -42.491 1.00 97.62 195 ASN A N 1
ATOM 1474 C CA . ASN A 1 195 ? 21.407 -2.464 -43.897 1.00 97.62 195 ASN A CA 1
ATOM 1475 C C . ASN A 1 195 ? 21.798 -3.611 -44.837 1.00 97.62 195 ASN A C 1
ATOM 1477 O O . ASN A 1 195 ? 21.065 -3.883 -45.785 1.00 97.62 195 ASN A O 1
ATOM 1481 N N . ALA A 1 196 ? 22.865 -4.354 -44.532 1.00 98.25 196 ALA A N 1
ATOM 1482 C CA . ALA A 1 196 ? 23.261 -5.528 -45.310 1.00 98.25 196 ALA A CA 1
ATOM 1483 C C . ALA A 1 196 ? 22.153 -6.600 -45.359 1.00 98.25 196 ALA A C 1
ATOM 1485 O O . ALA A 1 196 ? 21.871 -7.154 -46.420 1.00 98.25 196 ALA A O 1
ATOM 1486 N N . LEU A 1 197 ? 21.465 -6.849 -44.236 1.00 98.25 197 LEU A N 1
ATOM 1487 C CA . LEU A 1 197 ? 20.327 -7.779 -44.187 1.00 98.25 197 LEU A CA 1
ATOM 1488 C C . LEU A 1 197 ? 19.120 -7.281 -45.000 1.00 98.25 197 LEU A C 1
ATOM 1490 O O . LEU A 1 197 ? 18.350 -8.093 -45.514 1.00 98.25 197 LEU A O 1
ATOM 1494 N N . ILE A 1 198 ? 18.930 -5.964 -45.113 1.00 98.19 198 ILE A N 1
ATOM 1495 C CA . ILE A 1 198 ? 17.882 -5.361 -45.953 1.00 98.19 198 ILE A CA 1
ATOM 1496 C C . ILE A 1 198 ? 18.252 -5.445 -47.439 1.00 98.19 198 ILE A C 1
ATOM 1498 O O . ILE A 1 198 ? 17.379 -5.692 -48.269 1.00 98.19 198 ILE A O 1
ATOM 1502 N N . GLU A 1 199 ? 19.525 -5.253 -47.785 1.00 98.00 199 GLU A N 1
ATOM 1503 C CA . GLU A 1 199 ? 20.019 -5.405 -49.158 1.00 98.00 199 GLU A CA 1
ATOM 1504 C C . GLU A 1 199 ? 19.905 -6.855 -49.653 1.00 98.00 199 GLU A C 1
ATOM 1506 O O . GLU A 1 199 ? 19.562 -7.077 -50.815 1.00 98.00 199 GLU A O 1
ATOM 1511 N N . GLU A 1 200 ? 20.145 -7.835 -48.774 1.00 98.06 200 GLU A N 1
ATOM 1512 C CA . GLU A 1 200 ? 19.977 -9.264 -49.069 1.00 98.06 200 GLU A CA 1
ATOM 1513 C C . GLU A 1 200 ? 18.506 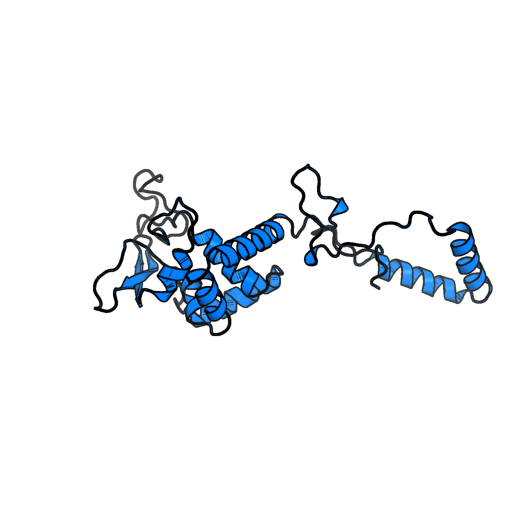-9.641 -49.316 1.00 98.06 200 GLU A C 1
ATOM 1515 O O . GLU A 1 200 ? 18.194 -10.339 -50.285 1.00 98.06 200 GLU A O 1
ATOM 1520 N N . ASP A 1 201 ? 17.594 -9.169 -48.459 1.00 98.06 201 ASP A N 1
ATOM 1521 C CA . ASP A 1 201 ? 16.149 -9.365 -48.597 1.00 98.06 201 ASP A CA 1
ATOM 1522 C C . ASP A 1 201 ? 15.394 -8.081 -48.204 1.00 98.06 201 ASP A C 1
ATOM 1524 O O . ASP A 1 201 ? 15.226 -7.800 -47.010 1.00 98.06 201 ASP A O 1
ATOM 1528 N N . PRO A 1 202 ? 14.845 -7.327 -49.180 1.00 97.12 202 PRO A N 1
ATOM 1529 C CA . PRO A 1 202 ? 14.086 -6.108 -48.910 1.00 97.12 202 PRO A CA 1
ATOM 1530 C C . PRO A 1 202 ? 12.879 -6.304 -47.980 1.00 97.12 202 PRO A C 1
ATOM 1532 O O . PRO A 1 202 ? 12.423 -5.341 -47.358 1.00 97.12 202 PRO A O 1
ATOM 1535 N N . ALA A 1 203 ? 12.353 -7.528 -47.835 1.00 97.25 203 ALA A N 1
ATOM 1536 C CA . ALA A 1 203 ? 11.284 -7.815 -46.880 1.00 97.25 203 ALA A CA 1
ATOM 1537 C C . ALA A 1 203 ? 11.740 -7.679 -45.414 1.00 97.25 203 ALA A C 1
ATOM 1539 O O . ALA A 1 203 ? 10.906 -7.470 -44.528 1.00 97.25 203 ALA A O 1
ATOM 1540 N N . ASN A 1 204 ? 13.048 -7.742 -45.136 1.00 97.88 204 ASN A N 1
ATOM 1541 C CA . ASN A 1 204 ? 13.594 -7.526 -43.796 1.00 97.88 204 ASN A CA 1
ATOM 1542 C C . ASN A 1 204 ? 13.378 -6.096 -43.292 1.00 97.88 204 ASN A C 1
ATOM 1544 O O . ASN A 1 204 ? 13.244 -5.911 -42.084 1.00 97.88 204 ASN A O 1
ATOM 1548 N N . ALA A 1 205 ? 13.241 -5.105 -44.181 1.00 97.31 205 ALA A N 1
ATOM 1549 C CA . ALA A 1 205 ? 12.926 -3.734 -43.777 1.00 97.31 205 ALA A CA 1
ATOM 1550 C C . ALA A 1 205 ? 11.630 -3.675 -42.949 1.00 97.31 205 ALA A C 1
ATOM 1552 O O . ALA A 1 205 ? 11.581 -3.027 -41.904 1.00 97.31 205 ALA A O 1
ATOM 1553 N N . VAL A 1 206 ? 10.599 -4.421 -43.361 1.00 97.44 206 VAL A N 1
ATOM 1554 C CA . VAL A 1 206 ? 9.330 -4.503 -42.623 1.00 97.44 206 VAL A CA 1
ATOM 1555 C C . VAL A 1 206 ? 9.531 -5.173 -41.263 1.00 97.44 206 VAL A C 1
ATOM 1557 O O . VAL A 1 206 ? 8.994 -4.691 -40.272 1.00 97.44 206 VAL A O 1
ATOM 1560 N N . LYS A 1 207 ? 10.341 -6.238 -41.189 1.00 97.25 207 LYS A N 1
ATOM 1561 C CA . LYS A 1 207 ? 10.624 -6.949 -39.929 1.00 97.25 207 LYS A CA 1
ATOM 1562 C C . LYS A 1 207 ? 11.358 -6.065 -38.921 1.00 97.25 207 LYS A C 1
ATOM 1564 O O . LYS A 1 207 ? 11.026 -6.097 -37.742 1.00 97.25 207 LYS A O 1
ATOM 1569 N N . PHE A 1 208 ? 12.329 -5.264 -39.364 1.00 96.88 208 PHE A N 1
ATOM 1570 C CA . PHE A 1 208 ? 13.052 -4.349 -38.477 1.00 96.88 208 PHE A CA 1
ATOM 1571 C C . PHE A 1 208 ? 12.177 -3.195 -37.987 1.00 96.88 208 PHE A C 1
ATOM 1573 O O . PHE A 1 208 ? 12.251 -2.843 -36.811 1.00 96.88 208 PHE A O 1
ATOM 1580 N N . VAL A 1 209 ? 11.313 -2.644 -38.846 1.00 96.75 209 VAL A N 1
ATOM 1581 C CA . VAL A 1 209 ? 10.320 -1.642 -38.424 1.00 96.75 209 VAL A CA 1
ATOM 1582 C C . VAL A 1 209 ? 9.346 -2.241 -37.409 1.00 96.75 209 VAL A C 1
ATOM 1584 O O . VAL A 1 209 ? 9.077 -1.610 -36.389 1.00 96.75 209 VAL A O 1
ATOM 1587 N N . ASP A 1 210 ? 8.859 -3.459 -37.650 1.00 97.25 210 ASP A N 1
ATOM 1588 C CA . ASP A 1 210 ? 7.944 -4.161 -36.746 1.00 97.25 210 ASP A CA 1
ATOM 1589 C C . ASP A 1 210 ? 8.595 -4.460 -35.386 1.00 97.25 210 ASP A C 1
ATOM 1591 O O . ASP A 1 210 ? 8.017 -4.170 -34.340 1.00 97.25 210 ASP A O 1
ATOM 1595 N N . LEU A 1 211 ? 9.842 -4.941 -35.388 1.00 96.00 211 LEU A N 1
ATOM 1596 C CA . LEU A 1 211 ? 10.644 -5.147 -34.181 1.00 96.00 211 LEU A CA 1
ATOM 1597 C C . LEU A 1 211 ? 10.837 -3.839 -33.400 1.00 96.00 211 LEU A C 1
ATOM 1599 O O . LEU A 1 211 ? 10.603 -3.797 -32.191 1.00 96.00 211 LEU A O 1
ATOM 1603 N N . ALA A 1 212 ? 11.239 -2.762 -34.079 1.00 96.25 212 ALA A N 1
ATOM 1604 C CA . ALA A 1 212 ? 11.463 -1.465 -33.447 1.00 96.25 212 ALA A CA 1
ATOM 1605 C C . ALA A 1 212 ? 10.169 -0.893 -32.850 1.00 96.25 212 ALA A C 1
ATOM 1607 O O . ALA A 1 212 ? 10.178 -0.396 -31.720 1.00 96.25 212 ALA A O 1
ATOM 1608 N N . TRP A 1 213 ? 9.052 -1.003 -33.577 1.00 97.75 213 TRP A N 1
ATOM 1609 C CA . TRP A 1 213 ? 7.744 -0.576 -33.096 1.00 97.75 213 TRP A CA 1
ATOM 1610 C C . TRP A 1 213 ? 7.315 -1.383 -31.875 1.00 97.75 213 TRP A C 1
ATOM 1612 O O . TRP A 1 213 ? 7.073 -0.782 -30.834 1.00 97.75 213 TRP A O 1
ATOM 1622 N N . HIS A 1 214 ? 7.295 -2.717 -31.953 1.00 96.81 214 HIS A N 1
ATOM 1623 C CA . HIS A 1 214 ? 6.892 -3.571 -30.832 1.00 96.81 214 HIS A CA 1
ATOM 1624 C C . HIS A 1 214 ? 7.764 -3.368 -29.588 1.00 96.81 214 HIS A C 1
ATOM 1626 O O . HIS A 1 214 ? 7.257 -3.397 -28.468 1.00 96.81 214 HIS A O 1
ATOM 1632 N N . CYS A 1 215 ? 9.057 -3.094 -29.769 1.00 96.62 215 CYS A N 1
ATOM 1633 C CA . CYS A 1 215 ? 9.957 -2.773 -28.668 1.00 96.62 215 CYS A CA 1
ATOM 1634 C C . CYS A 1 215 ? 9.608 -1.417 -28.021 1.00 96.62 215 CYS A C 1
ATOM 1636 O O . CYS A 1 215 ? 9.500 -1.304 -26.798 1.00 96.62 215 CYS A O 1
ATOM 1638 N N . ALA A 1 216 ? 9.407 -0.367 -28.825 1.00 97.56 216 ALA A N 1
ATOM 1639 C CA . ALA A 1 216 ? 9.192 0.995 -28.332 1.00 97.56 216 ALA A CA 1
ATOM 1640 C C . ALA A 1 216 ? 7.752 1.275 -27.861 1.00 97.56 216 ALA A C 1
ATOM 1642 O O . ALA A 1 216 ? 7.553 2.039 -26.914 1.00 97.56 216 ALA A O 1
ATOM 1643 N N . SER A 1 217 ? 6.746 0.661 -28.488 1.00 97.44 217 SER A N 1
ATOM 1644 C CA . SER A 1 217 ? 5.325 0.988 -28.305 1.00 97.44 217 SER A CA 1
ATOM 1645 C C . SER A 1 217 ? 4.726 0.477 -26.995 1.00 97.44 217 SER A C 1
ATOM 1647 O O . SER A 1 217 ? 3.567 0.759 -26.704 1.00 97.44 217 SER A O 1
ATOM 1649 N N . THR A 1 218 ? 5.488 -0.276 -26.199 1.00 96.81 218 THR A N 1
ATOM 1650 C CA . THR A 1 218 ? 5.082 -0.674 -24.842 1.00 96.81 218 THR A CA 1
ATOM 1651 C C . THR A 1 218 ? 5.185 0.479 -23.843 1.00 96.81 218 THR A C 1
ATOM 1653 O O . THR A 1 218 ? 4.627 0.380 -22.749 1.00 96.81 218 THR A O 1
ATOM 1656 N N . TYR A 1 219 ? 5.888 1.566 -24.195 1.00 97.56 219 TYR A N 1
ATOM 1657 C CA . TYR A 1 219 ? 6.002 2.737 -23.335 1.00 97.56 219 TYR A CA 1
ATOM 1658 C C . TYR A 1 219 ? 4.638 3.381 -23.096 1.00 97.56 219 TYR A C 1
ATOM 1660 O O . TYR A 1 219 ? 3.898 3.683 -24.035 1.00 97.56 219 TYR A O 1
ATOM 1668 N N . ARG A 1 220 ? 4.341 3.675 -21.832 1.00 97.19 220 ARG A N 1
ATOM 1669 C CA . ARG A 1 220 ? 3.144 4.417 -21.437 1.00 97.19 220 ARG A CA 1
ATOM 1670 C C . ARG A 1 220 ? 3.514 5.564 -20.504 1.00 97.19 220 ARG A C 1
ATOM 1672 O O . ARG A 1 220 ? 4.145 5.379 -19.470 1.00 97.19 220 ARG A O 1
ATOM 1679 N N . ALA A 1 221 ? 3.093 6.773 -20.865 1.00 96.75 221 ALA A N 1
ATOM 1680 C CA . ALA A 1 221 ? 3.452 7.988 -20.132 1.00 96.75 221 ALA A CA 1
ATOM 1681 C C . ALA A 1 221 ? 2.762 8.119 -18.762 1.00 96.75 221 ALA A C 1
ATOM 1683 O O . ALA A 1 221 ? 3.145 8.981 -17.984 1.00 96.75 221 ALA A O 1
ATOM 1684 N N . THR A 1 222 ? 1.754 7.290 -18.475 1.00 97.00 222 THR A N 1
ATOM 1685 C CA . THR A 1 222 ? 0.983 7.335 -17.223 1.00 97.00 222 THR A CA 1
ATOM 1686 C C . THR A 1 222 ? 1.789 6.897 -16.005 1.00 97.00 222 THR A C 1
ATOM 1688 O O . THR A 1 222 ? 1.548 7.407 -14.923 1.00 97.00 222 THR A O 1
ATOM 1691 N N . ASP A 1 223 ? 2.716 5.953 -16.174 1.00 96.31 223 ASP A N 1
ATOM 1692 C CA . ASP A 1 223 ? 3.605 5.463 -15.108 1.00 96.31 223 ASP A CA 1
ATOM 1693 C C . ASP A 1 223 ? 5.064 5.327 -15.576 1.00 96.31 223 ASP A C 1
ATOM 1695 O O . ASP A 1 223 ? 5.916 4.792 -14.869 1.00 96.31 223 ASP A O 1
ATOM 1699 N N . HIS A 1 224 ? 5.339 5.787 -16.801 1.00 95.94 224 HIS A N 1
ATOM 1700 C CA . HIS A 1 224 ? 6.642 5.764 -17.453 1.00 95.94 224 HIS A CA 1
ATOM 1701 C C . HIS A 1 224 ? 7.279 4.368 -17.562 1.00 95.94 224 HIS A C 1
ATOM 1703 O O . HIS A 1 224 ? 8.500 4.258 -17.700 1.00 95.94 224 HIS A O 1
ATOM 1709 N N . LYS A 1 225 ? 6.472 3.301 -17.524 1.00 94.75 225 LYS A N 1
ATOM 1710 C CA . LYS A 1 225 ? 6.927 1.927 -17.775 1.00 94.75 225 LYS A CA 1
ATOM 1711 C C . LYS A 1 225 ? 6.930 1.607 -19.267 1.00 94.75 225 LYS A C 1
ATOM 1713 O O . LYS A 1 225 ? 6.267 2.269 -20.065 1.00 94.75 225 LYS A O 1
ATOM 1718 N N . GLY A 1 226 ? 7.652 0.544 -19.618 1.00 94.94 226 GLY A N 1
ATOM 1719 C CA . GLY A 1 226 ? 7.796 0.059 -20.989 1.00 94.94 226 GLY A CA 1
ATOM 1720 C C . GLY A 1 226 ? 8.834 0.836 -21.799 1.00 94.94 226 GLY A C 1
ATOM 1721 O O . GLY A 1 226 ? 9.643 1.590 -21.259 1.00 94.94 226 GLY A O 1
ATOM 1722 N N . GLY A 1 227 ? 8.797 0.634 -23.111 1.00 95.75 227 GLY A N 1
ATOM 1723 C CA . GLY A 1 227 ? 9.782 1.140 -24.055 1.00 95.75 227 GLY A CA 1
ATOM 1724 C C . GLY A 1 227 ? 10.892 0.131 -24.333 1.00 95.75 227 GLY A C 1
ATOM 1725 O O . GLY A 1 227 ? 10.978 -0.930 -23.718 1.00 95.75 227 GLY A O 1
ATOM 1726 N N . CYS A 1 228 ? 11.762 0.487 -25.277 1.00 95.81 228 CYS A N 1
ATOM 1727 C CA . CYS A 1 228 ? 12.724 -0.463 -25.830 1.00 95.81 228 CYS A CA 1
ATOM 1728 C C . CYS A 1 228 ? 13.964 -0.689 -24.943 1.00 95.81 228 CYS A C 1
ATOM 1730 O O . CYS A 1 228 ? 14.721 -1.643 -25.130 1.00 95.81 228 CYS A O 1
ATOM 1732 N N . ASN A 1 229 ? 14.183 0.179 -23.949 1.00 92.94 229 ASN A N 1
ATOM 1733 C CA . ASN A 1 229 ? 15.334 0.063 -23.064 1.00 92.94 229 ASN A CA 1
ATOM 1734 C C . ASN A 1 229 ? 15.237 -1.206 -22.194 1.00 92.94 229 ASN A C 1
ATOM 1736 O O . ASN A 1 229 ? 14.200 -1.494 -21.595 1.00 92.94 229 ASN A O 1
ATOM 1740 N N . GLY A 1 230 ? 16.331 -1.965 -22.133 1.00 92.06 230 GLY A N 1
ATOM 1741 C CA . GLY A 1 230 ? 16.381 -3.283 -21.497 1.00 92.06 230 GLY A CA 1
ATOM 1742 C C . GLY A 1 230 ? 15.998 -4.465 -22.387 1.00 92.06 230 GLY A C 1
ATOM 1743 O O . GLY A 1 230 ? 16.061 -5.585 -21.894 1.00 92.06 230 GLY A O 1
ATOM 1744 N N . ALA A 1 231 ? 15.627 -4.236 -23.656 1.00 93.94 231 ALA A N 1
ATOM 1745 C CA . ALA A 1 231 ? 15.383 -5.287 -24.652 1.00 93.94 231 ALA A CA 1
ATOM 1746 C C . ALA A 1 231 ? 14.440 -6.407 -24.157 1.00 93.94 231 ALA A C 1
ATOM 1748 O O . ALA A 1 231 ? 14.750 -7.590 -24.263 1.00 93.94 231 ALA A O 1
ATOM 1749 N N . ARG A 1 232 ? 13.291 -6.019 -23.584 1.00 93.75 232 ARG A N 1
ATOM 1750 C CA . ARG A 1 232 ? 12.296 -6.932 -22.984 1.00 93.75 232 ARG A CA 1
ATOM 1751 C C . ARG A 1 232 ? 11.180 -7.376 -23.946 1.00 93.75 232 ARG A C 1
ATOM 1753 O O . ARG A 1 232 ? 10.116 -7.760 -23.465 1.00 93.75 232 ARG A O 1
ATOM 1760 N N . ILE A 1 233 ? 11.389 -7.227 -25.259 1.00 89.44 233 ILE A N 1
ATOM 1761 C CA . ILE A 1 233 ? 10.430 -7.673 -26.285 1.00 89.44 233 ILE A CA 1
ATOM 1762 C C . ILE A 1 233 ? 10.269 -9.197 -26.267 1.00 89.44 233 ILE A C 1
ATOM 1764 O O . ILE A 1 233 ? 11.277 -9.890 -26.001 1.00 89.44 233 ILE A O 1
#